Protein AF-A0A7C2D4K4-F1 (afdb_monomer_lite)

pLDDT: mean 71.78, std 14.86, range [32.69, 88.19]

Foldseek 3Di:
DDDPDDDDDDDDDPPVVVVVVQVCPLVVVLCVQLVVQLCVLVVVLVVVLVVVVVVVVVVVVVVVVPDPDVPVVVVVCVVVVVVVVVVNVVVNVVSVVVSVVSSVVSSVVSCCVSPVVLVVVLVVVVVVCVVPDLPDQDDQPDPHNSSVVSVVVNVVSVVVVVVVVVLLVVLVVVLVVVLVVVLVVLVVVLVVLLVVLVVQVVVCVVVVHDRDPVSVVSNVVSVVSVVCSVVVSVVSSVVSSVVSVDDDPPDDDPDPDDPPDDDDDDDDD

Structure (mmCIF, N/CA/C/O backbone):
data_AF-A0A7C2D4K4-F1
#
_entry.id   AF-A0A7C2D4K4-F1
#
loop_
_atom_site.group_PDB
_atom_site.id
_atom_site.type_symbol
_atom_site.label_atom_id
_atom_site.label_alt_id
_atom_site.label_comp_id
_atom_site.label_asym_id
_atom_site.label_entity_id
_atom_site.label_seq_id
_atom_site.pdbx_PDB_ins_code
_atom_site.Cartn_x
_atom_site.Cartn_y
_atom_site.Cartn_z
_atom_site.occupancy
_atom_site.B_iso_or_equiv
_atom_site.auth_seq_id
_atom_site.auth_comp_id
_atom_site.auth_asym_id
_atom_site.auth_atom_id
_atom_site.pdbx_PDB_model_num
ATOM 1 N N . MET A 1 1 ? 30.788 -8.246 7.672 1.00 36.53 1 MET A N 1
ATOM 2 C CA . MET A 1 1 ? 29.773 -8.469 8.722 1.00 36.53 1 MET A CA 1
ATOM 3 C C . MET A 1 1 ? 29.795 -7.273 9.656 1.00 36.53 1 MET A C 1
ATOM 5 O O . MET A 1 1 ? 30.743 -7.133 10.408 1.00 36.53 1 MET A O 1
ATOM 9 N N . ALA A 1 2 ? 28.812 -6.384 9.549 1.00 32.69 2 ALA A N 1
ATOM 10 C CA . ALA A 1 2 ? 28.538 -5.344 10.538 1.00 32.69 2 ALA A CA 1
ATOM 11 C C . ALA A 1 2 ? 27.043 -5.023 10.422 1.00 32.69 2 ALA A C 1
ATOM 13 O O . ALA A 1 2 ? 26.612 -4.278 9.546 1.00 32.69 2 ALA A O 1
ATOM 14 N N . THR A 1 3 ? 26.236 -5.714 11.219 1.00 39.06 3 THR A N 1
ATOM 15 C CA . THR A 1 3 ? 24.801 -5.472 11.366 1.00 39.06 3 THR A CA 1
ATOM 16 C C . THR A 1 3 ? 24.633 -4.286 12.311 1.00 39.06 3 THR A C 1
ATOM 18 O O . THR A 1 3 ? 24.775 -4.455 13.521 1.00 39.06 3 THR A O 1
ATOM 21 N N . SER A 1 4 ? 24.378 -3.079 11.795 1.00 41.81 4 SER A N 1
ATOM 22 C CA . SER A 1 4 ? 23.973 -1.970 12.663 1.00 41.81 4 SER A CA 1
ATOM 23 C C . SER A 1 4 ? 22.520 -2.199 13.085 1.00 41.81 4 SER A C 1
ATOM 25 O O . SER A 1 4 ? 21.590 -1.945 12.321 1.00 41.81 4 SER A O 1
ATOM 27 N N . ASN A 1 5 ? 22.338 -2.740 14.288 1.00 40.81 5 ASN A N 1
ATOM 28 C CA . ASN A 1 5 ? 21.049 -2.781 14.967 1.00 40.81 5 ASN A CA 1
ATOM 29 C C . ASN A 1 5 ? 20.635 -1.342 15.301 1.00 40.81 5 ASN A C 1
ATOM 31 O O . ASN A 1 5 ? 21.248 -0.701 16.151 1.00 40.81 5 ASN A O 1
ATOM 35 N N . CYS A 1 6 ? 19.599 -0.835 14.636 1.00 44.66 6 CYS A N 1
ATOM 36 C CA . CYS A 1 6 ? 18.931 0.402 15.026 1.00 44.66 6 CYS A CA 1
ATOM 37 C C . CYS A 1 6 ? 17.956 0.081 16.164 1.00 44.66 6 CYS A C 1
ATOM 39 O O . CYS A 1 6 ? 16.814 -0.299 15.919 1.00 44.66 6 CYS A O 1
ATOM 41 N N . HIS A 1 7 ? 18.416 0.197 17.411 1.00 37.72 7 HIS A N 1
ATOM 42 C CA . HIS A 1 7 ? 17.511 0.271 18.553 1.00 37.72 7 HIS A CA 1
ATOM 43 C C . HIS A 1 7 ? 16.859 1.659 18.570 1.00 37.72 7 HIS A C 1
ATOM 45 O O . HIS A 1 7 ? 17.550 2.676 18.523 1.00 37.72 7 HIS A O 1
ATOM 51 N N . ALA A 1 8 ? 15.527 1.688 18.606 1.00 39.00 8 ALA A N 1
ATOM 52 C CA . ALA A 1 8 ? 14.749 2.896 18.831 1.00 39.00 8 ALA A CA 1
ATOM 53 C C . ALA A 1 8 ? 14.942 3.339 20.287 1.00 39.00 8 ALA A C 1
ATOM 55 O O . ALA A 1 8 ? 14.333 2.770 21.191 1.00 39.00 8 ALA A O 1
ATOM 56 N N . GLU A 1 9 ? 15.825 4.312 20.510 1.00 39.19 9 GLU A N 1
ATOM 57 C CA . GLU A 1 9 ? 15.931 4.985 21.799 1.00 39.19 9 GLU A CA 1
ATOM 58 C C . GLU A 1 9 ? 14.911 6.128 21.874 1.00 39.19 9 GLU A C 1
ATOM 60 O O . GLU A 1 9 ? 14.709 6.928 20.957 1.00 39.19 9 GLU A O 1
ATOM 65 N N . GLU A 1 10 ? 14.213 6.122 22.995 1.00 44.41 10 GLU A N 1
ATOM 66 C CA . GLU A 1 10 ? 13.075 6.927 23.383 1.00 44.41 10 GLU A CA 1
ATOM 67 C C . GLU A 1 10 ? 13.479 8.401 23.544 1.00 44.41 10 GLU A C 1
ATOM 69 O O . GLU A 1 10 ? 13.895 8.807 24.624 1.00 44.41 10 GLU A O 1
ATOM 74 N N . LYS A 1 11 ? 13.411 9.195 22.461 1.00 43.09 11 LYS A N 1
ATOM 75 C CA . LYS A 1 11 ? 13.183 10.662 22.444 1.00 43.09 11 LYS A CA 1
ATOM 76 C C . LYS A 1 11 ? 13.336 11.227 21.030 1.00 43.09 11 LYS A C 1
ATOM 78 O O . LYS A 1 11 ? 14.446 11.447 20.573 1.00 43.09 11 LYS A O 1
ATOM 83 N N . GLY A 1 12 ? 12.204 11.493 20.373 1.00 47.00 12 GLY A N 1
ATOM 84 C CA . GLY A 1 12 ? 11.898 12.670 19.534 1.00 47.00 12 GLY A CA 1
ATOM 85 C C . GLY A 1 12 ? 12.933 13.330 18.604 1.00 47.00 12 GLY A C 1
ATOM 86 O O . GLY A 1 12 ? 12.681 14.454 18.184 1.00 47.00 12 GLY A O 1
ATOM 87 N N . ALA A 1 13 ? 14.053 12.703 18.259 1.00 41.75 13 ALA A N 1
ATOM 88 C CA . ALA A 1 13 ? 15.079 13.263 17.389 1.00 41.75 13 ALA A CA 1
ATOM 89 C C . ALA A 1 13 ? 15.429 12.238 16.308 1.00 41.75 13 ALA A C 1
ATOM 91 O O . ALA A 1 13 ? 16.216 11.315 16.509 1.00 41.75 13 ALA A O 1
ATOM 92 N N . TRP A 1 14 ? 14.816 12.394 15.135 1.00 46.75 14 TRP A N 1
ATOM 93 C CA . TRP A 1 14 ? 15.236 11.683 13.934 1.00 46.75 14 TRP A CA 1
ATOM 94 C C . TRP A 1 14 ? 16.637 12.179 13.562 1.00 46.75 14 TRP A C 1
ATOM 96 O O . TRP A 1 14 ? 16.788 13.226 12.938 1.00 46.75 14 TRP A O 1
ATOM 106 N N . ASN A 1 15 ? 17.673 11.458 13.999 1.00 45.16 15 ASN A N 1
ATOM 107 C CA . ASN A 1 15 ? 19.060 11.768 13.670 1.00 45.16 15 ASN A CA 1
ATOM 108 C C . ASN A 1 15 ? 19.230 11.826 12.144 1.00 45.16 15 ASN A C 1
ATOM 110 O O . ASN A 1 15 ? 18.985 10.844 11.439 1.00 45.16 15 ASN A O 1
ATOM 114 N N . SER A 1 16 ? 19.710 12.964 11.641 1.00 49.22 16 SER A N 1
ATOM 115 C CA . SER A 1 16 ? 19.920 13.266 10.217 1.00 49.22 16 SER A CA 1
ATOM 116 C C . SER A 1 16 ? 20.780 12.221 9.489 1.00 49.22 16 SER A C 1
ATOM 118 O O . SER A 1 16 ? 20.655 12.042 8.281 1.00 49.22 16 SER A O 1
ATOM 120 N N . ALA A 1 17 ? 21.613 11.474 10.221 1.00 47.31 17 ALA A N 1
ATOM 121 C CA . ALA A 1 17 ? 22.415 10.367 9.698 1.00 47.31 17 ALA A CA 1
ATOM 122 C C . ALA A 1 17 ? 21.569 9.188 9.170 1.00 47.31 17 ALA A C 1
ATOM 124 O O . ALA A 1 17 ? 21.969 8.515 8.217 1.00 47.31 17 ALA A O 1
ATOM 125 N N . CYS A 1 18 ? 20.382 8.953 9.740 1.00 44.97 18 CYS A N 1
ATOM 126 C CA . CYS A 1 18 ? 19.468 7.914 9.264 1.00 44.97 18 CYS A CA 1
ATOM 127 C C . CYS A 1 18 ? 18.827 8.332 7.930 1.00 44.97 18 CYS A C 1
ATOM 129 O O . CYS A 1 18 ? 18.794 7.558 6.983 1.00 44.97 18 CYS A O 1
ATOM 131 N N . ILE A 1 19 ? 18.443 9.606 7.803 1.00 46.59 19 ILE A N 1
ATOM 132 C CA . ILE A 1 19 ? 17.864 10.168 6.572 1.00 46.59 19 ILE A CA 1
ATOM 133 C C . ILE A 1 19 ? 18.882 10.149 5.416 1.00 46.59 19 ILE A C 1
ATOM 135 O O . ILE A 1 19 ? 18.534 9.795 4.292 1.00 46.59 19 ILE A O 1
ATOM 139 N N . VAL A 1 20 ? 20.154 10.467 5.685 1.00 48.50 20 VAL A N 1
ATOM 140 C CA . VAL A 1 20 ? 21.207 10.490 4.650 1.00 48.50 20 VAL A CA 1
ATOM 141 C C . VAL A 1 20 ? 21.596 9.084 4.184 1.00 48.50 20 VAL A C 1
ATOM 143 O O . VAL A 1 20 ? 21.863 8.887 3.004 1.00 48.50 20 VAL A O 1
ATOM 146 N N . THR A 1 21 ? 21.606 8.084 5.070 1.00 48.34 21 THR A N 1
ATOM 147 C CA . THR A 1 21 ? 21.877 6.689 4.665 1.00 48.34 21 THR A CA 1
ATOM 148 C C . THR A 1 21 ? 20.682 6.028 3.972 1.00 48.34 21 THR A C 1
ATOM 150 O O . THR A 1 21 ? 20.889 5.097 3.188 1.00 48.34 21 THR A O 1
ATOM 153 N N . LEU A 1 22 ? 19.461 6.531 4.210 1.00 46.22 22 LEU A N 1
ATOM 154 C CA . LEU A 1 22 ? 18.251 6.144 3.486 1.00 46.22 22 LEU A CA 1
ATOM 155 C C . LEU A 1 22 ? 18.337 6.502 1.999 1.00 46.22 22 LEU A C 1
ATOM 157 O O . LEU A 1 22 ? 18.078 5.630 1.193 1.00 46.22 22 LEU A O 1
ATOM 161 N N . ASP A 1 23 ? 18.745 7.722 1.636 1.00 50.44 23 ASP A N 1
ATOM 162 C CA . ASP A 1 23 ? 18.696 8.262 0.259 1.00 50.44 23 ASP A CA 1
ATOM 163 C C . ASP A 1 23 ? 19.636 7.556 -0.752 1.00 50.44 23 ASP A C 1
ATOM 165 O O . ASP A 1 23 ? 19.501 7.704 -1.968 1.00 50.44 23 ASP A O 1
ATOM 169 N N . VAL A 1 24 ? 20.609 6.777 -0.266 1.00 54.88 24 VAL A N 1
ATOM 170 C CA . VAL A 1 24 ? 21.717 6.258 -1.083 1.00 54.88 24 VAL A CA 1
ATOM 171 C C . VAL A 1 24 ? 21.411 4.892 -1.715 1.00 54.88 24 VAL A C 1
ATOM 173 O O . VAL A 1 24 ? 22.001 4.569 -2.744 1.00 54.88 24 VAL A O 1
ATOM 176 N N . LYS A 1 25 ? 20.511 4.056 -1.180 1.00 65.75 25 LYS A N 1
ATOM 177 C CA . LYS A 1 25 ? 20.421 2.631 -1.586 1.00 65.75 25 LYS A CA 1
ATOM 178 C C . LYS A 1 25 ? 19.591 2.376 -2.850 1.00 65.75 25 LYS A C 1
ATOM 180 O O . LYS A 1 25 ? 20.053 1.653 -3.734 1.00 65.75 25 LYS A O 1
ATOM 185 N N . LEU A 1 26 ? 18.418 2.986 -2.993 1.00 67.06 26 LEU A N 1
ATOM 186 C CA . LEU A 1 26 ? 17.603 2.915 -4.209 1.00 67.06 26 LEU A CA 1
ATOM 187 C C . LEU A 1 26 ? 18.300 3.682 -5.325 1.00 67.06 26 LEU A C 1
ATOM 189 O O . LEU A 1 26 ? 18.401 3.177 -6.443 1.00 67.06 26 LEU A O 1
ATOM 193 N N . LYS A 1 27 ? 18.845 4.865 -5.005 1.00 67.31 27 LYS A N 1
ATOM 194 C CA . LYS A 1 27 ? 19.637 5.650 -5.954 1.00 67.31 27 LYS A CA 1
ATOM 195 C C . LYS A 1 27 ? 20.819 4.837 -6.463 1.00 67.31 27 LYS A C 1
ATOM 197 O O . LYS A 1 27 ? 20.948 4.689 -7.670 1.00 67.31 27 LYS A O 1
ATOM 202 N N . THR A 1 28 ? 21.635 4.239 -5.592 1.00 72.69 28 THR A N 1
ATOM 203 C CA . THR A 1 28 ? 22.785 3.431 -6.041 1.00 72.69 28 THR A CA 1
ATOM 204 C C . THR A 1 28 ? 22.370 2.224 -6.872 1.00 72.69 28 THR A C 1
ATOM 206 O O . THR A 1 28 ? 22.986 2.004 -7.908 1.00 72.69 28 THR A O 1
ATOM 209 N N . SER A 1 29 ? 21.317 1.483 -6.506 1.00 71.19 29 SER A N 1
ATOM 210 C CA . SER A 1 29 ? 20.851 0.347 -7.316 1.00 71.19 29 SER A CA 1
ATOM 211 C C . SER A 1 29 ? 20.311 0.781 -8.683 1.00 71.19 29 SER A C 1
ATOM 213 O O . SER A 1 29 ? 20.559 0.103 -9.680 1.00 71.19 29 SER A O 1
ATOM 215 N N . LEU A 1 30 ? 19.582 1.900 -8.744 1.00 78.00 30 LEU A N 1
ATOM 216 C CA . LEU A 1 30 ? 19.057 2.452 -9.991 1.00 78.00 30 LEU A CA 1
ATOM 217 C C . LEU A 1 30 ? 20.187 3.004 -10.869 1.00 78.00 30 LEU A C 1
ATOM 219 O O . LEU A 1 30 ? 20.221 2.707 -12.059 1.00 78.00 30 LEU A O 1
ATOM 223 N N . PHE A 1 31 ? 21.136 3.747 -10.291 1.00 78.75 31 PHE A N 1
ATOM 224 C CA . PHE A 1 31 ? 22.314 4.265 -10.990 1.00 78.75 31 PHE A CA 1
ATOM 225 C C . PHE A 1 31 ? 23.235 3.146 -11.478 1.00 78.75 31 PHE A C 1
ATOM 227 O O . PHE A 1 31 ? 23.709 3.215 -12.603 1.00 78.75 31 PHE A O 1
ATOM 234 N N . LEU A 1 32 ? 23.462 2.092 -10.688 1.00 80.00 32 LEU A N 1
ATOM 235 C CA . LEU A 1 32 ? 24.243 0.927 -11.116 1.00 80.00 32 LEU A CA 1
ATOM 236 C C . LEU A 1 32 ? 23.575 0.208 -12.287 1.00 80.00 32 LEU A C 1
ATOM 238 O O . LEU A 1 32 ? 24.249 -0.131 -13.255 1.00 80.00 32 LEU A O 1
ATOM 242 N N . ALA A 1 33 ? 22.258 -0.000 -12.224 1.00 77.81 33 ALA A N 1
ATOM 243 C CA . ALA A 1 33 ? 21.529 -0.682 -13.286 1.00 77.81 33 ALA A CA 1
ATOM 244 C C . ALA A 1 33 ? 21.465 0.153 -14.580 1.00 77.81 33 ALA A C 1
ATOM 246 O O . ALA A 1 33 ? 21.668 -0.396 -15.663 1.00 77.81 33 ALA A O 1
ATOM 247 N N . THR A 1 34 ? 21.255 1.472 -14.491 1.00 79.56 34 THR A N 1
ATOM 248 C CA . THR A 1 34 ? 21.284 2.360 -15.667 1.00 79.56 34 THR A CA 1
ATOM 249 C C . THR A 1 34 ? 22.695 2.536 -16.225 1.00 79.56 34 THR A C 1
ATOM 251 O O . THR A 1 34 ? 22.863 2.481 -17.440 1.00 79.56 34 THR A O 1
ATOM 254 N N . ALA A 1 35 ? 23.718 2.677 -15.375 1.00 80.44 35 ALA A N 1
ATOM 255 C CA . ALA A 1 35 ? 25.113 2.782 -15.800 1.00 80.44 35 ALA A CA 1
ATOM 256 C C . ALA A 1 35 ? 25.604 1.492 -16.465 1.00 80.44 35 ALA A C 1
ATOM 258 O O . ALA A 1 35 ? 26.263 1.550 -17.498 1.00 80.44 35 ALA A O 1
ATOM 259 N N . LEU A 1 36 ? 25.246 0.325 -15.922 1.00 83.62 36 LEU A N 1
ATOM 260 C CA . LEU A 1 36 ? 25.578 -0.964 -16.525 1.00 83.62 36 LEU A CA 1
ATOM 261 C C . LEU A 1 36 ? 24.865 -1.150 -17.868 1.00 83.62 36 LEU A C 1
ATOM 263 O O . LEU A 1 36 ? 25.505 -1.545 -18.838 1.00 83.62 36 LEU A O 1
ATOM 267 N N . ALA A 1 37 ? 23.576 -0.808 -17.958 1.00 80.44 37 ALA A N 1
ATOM 268 C CA . ALA A 1 37 ? 22.850 -0.832 -19.227 1.00 80.44 37 ALA A CA 1
ATOM 269 C C . ALA A 1 37 ? 23.490 0.107 -20.263 1.00 80.44 37 ALA A C 1
ATOM 271 O O . ALA A 1 37 ? 23.711 -0.298 -21.403 1.00 80.44 37 ALA A O 1
ATOM 272 N N . ALA A 1 38 ? 23.853 1.326 -19.858 1.00 80.81 38 ALA A N 1
ATOM 273 C CA . ALA A 1 38 ? 24.533 2.284 -20.720 1.00 80.81 38 ALA A CA 1
ATOM 274 C C . ALA A 1 38 ? 25.903 1.766 -21.180 1.00 80.81 38 ALA A C 1
ATOM 276 O O . ALA A 1 38 ? 26.194 1.823 -22.367 1.00 80.81 38 ALA A O 1
ATOM 277 N N . LEU A 1 39 ? 26.719 1.203 -20.284 1.00 85.00 39 LEU A N 1
ATOM 278 C CA . LEU A 1 39 ? 28.026 0.633 -20.627 1.00 85.00 39 LEU A CA 1
ATOM 279 C C . LEU A 1 39 ? 27.914 -0.552 -21.586 1.00 85.00 39 LEU A C 1
ATOM 281 O O . LEU A 1 39 ? 28.710 -0.653 -22.513 1.00 85.00 39 LEU A O 1
ATOM 285 N N . VAL A 1 40 ? 26.928 -1.431 -21.398 1.00 83.44 40 VAL A N 1
ATOM 286 C CA . VAL A 1 40 ? 26.689 -2.561 -22.306 1.00 83.44 40 VAL A CA 1
ATOM 287 C C . VAL A 1 40 ? 26.263 -2.059 -23.684 1.00 83.44 40 VAL A C 1
ATOM 289 O O . VAL A 1 40 ? 26.809 -2.508 -24.687 1.00 83.44 40 VAL A O 1
ATOM 292 N N . ILE A 1 41 ? 25.330 -1.105 -23.743 1.00 84.00 41 ILE A N 1
ATOM 293 C CA . ILE A 1 41 ? 24.834 -0.538 -25.004 1.00 84.00 41 ILE A CA 1
ATOM 294 C C . ILE A 1 41 ? 25.949 0.221 -25.733 1.00 84.00 41 ILE A C 1
ATOM 296 O O . ILE A 1 41 ? 26.169 -0.012 -26.920 1.00 84.00 41 ILE A O 1
ATOM 300 N N . LEU A 1 42 ? 26.685 1.085 -25.030 1.00 81.62 42 LEU A N 1
ATOM 301 C CA . LEU A 1 42 ? 27.789 1.860 -25.599 1.00 81.62 42 LEU A CA 1
ATOM 302 C C . LEU A 1 42 ? 28.966 0.961 -25.989 1.00 81.62 42 LEU A C 1
ATOM 304 O O . LEU A 1 42 ? 29.504 1.106 -27.079 1.00 81.62 42 LEU A O 1
ATOM 308 N N . GLY A 1 43 ? 29.327 -0.015 -25.157 1.00 80.38 43 GLY A N 1
ATOM 309 C CA . GLY A 1 43 ? 30.392 -0.970 -25.456 1.00 80.38 43 GLY A CA 1
ATOM 310 C C . GLY A 1 43 ? 30.059 -1.863 -26.652 1.00 80.38 43 GLY A C 1
ATOM 311 O O . GLY A 1 43 ? 30.903 -2.071 -27.521 1.00 80.38 43 GLY A O 1
ATOM 312 N N . PHE A 1 44 ? 28.815 -2.341 -26.747 1.00 80.94 44 PHE A N 1
ATOM 313 C CA . PHE A 1 44 ? 28.340 -3.082 -27.916 1.00 80.94 44 PHE A CA 1
ATOM 314 C C . PHE A 1 44 ? 28.311 -2.199 -29.170 1.00 80.94 44 PHE A C 1
ATOM 316 O O . PHE A 1 44 ? 28.699 -2.646 -30.249 1.00 80.94 44 PHE A O 1
ATOM 323 N N . SER A 1 45 ? 27.906 -0.936 -29.014 1.00 81.62 45 SER A N 1
ATOM 324 C CA . SER A 1 45 ? 27.919 0.074 -30.071 1.00 81.62 45 SER A CA 1
ATOM 325 C C . SER A 1 45 ? 29.329 0.299 -30.633 1.00 81.62 45 SER A C 1
ATOM 327 O O . SER A 1 45 ? 29.530 0.193 -31.842 1.00 81.62 45 SER A O 1
ATOM 329 N N . GLU A 1 46 ? 30.315 0.540 -29.767 1.00 82.69 46 GLU A N 1
ATOM 330 C CA . GLU A 1 46 ? 31.720 0.737 -30.147 1.00 82.69 46 GLU A CA 1
ATOM 331 C C . GLU A 1 46 ? 32.334 -0.524 -30.770 1.00 82.69 46 GLU A C 1
ATOM 333 O O . GLU A 1 46 ? 33.015 -0.455 -31.794 1.00 82.69 46 GLU A O 1
ATOM 338 N N . TRP A 1 47 ? 32.044 -1.704 -30.212 1.00 82.00 47 TRP A N 1
ATOM 339 C CA . TRP A 1 47 ? 32.494 -2.979 -30.776 1.00 82.00 47 TRP A CA 1
ATOM 340 C C . TRP A 1 47 ? 31.959 -3.204 -32.194 1.00 82.00 47 TRP A C 1
ATOM 342 O O . TRP A 1 47 ? 32.703 -3.627 -33.084 1.00 82.00 47 TRP A O 1
ATOM 352 N N . LEU A 1 48 ? 30.680 -2.891 -32.423 1.00 77.00 48 LEU A N 1
ATOM 353 C CA . LEU A 1 48 ? 30.060 -3.009 -33.738 1.00 77.00 48 LEU A CA 1
ATOM 354 C C . LEU A 1 48 ? 30.658 -2.003 -34.733 1.00 77.00 48 LEU A C 1
ATOM 356 O O . LEU A 1 48 ? 30.948 -2.378 -35.870 1.00 77.00 48 LEU A O 1
ATOM 360 N N . SER A 1 49 ? 30.913 -0.769 -34.285 1.00 75.19 49 SER A N 1
ATOM 361 C CA . SER A 1 49 ? 31.581 0.279 -35.069 1.00 75.19 49 SER A CA 1
ATOM 362 C C . SER A 1 49 ? 32.998 -0.139 -35.491 1.00 75.19 49 SER A C 1
ATOM 364 O O . SER A 1 49 ? 33.341 -0.104 -36.676 1.00 75.19 49 SER A O 1
ATOM 366 N N . TYR A 1 50 ? 33.804 -0.655 -34.555 1.00 77.88 50 TYR A N 1
ATOM 367 C CA . TYR A 1 50 ? 35.144 -1.181 -34.837 1.00 77.88 50 TYR A CA 1
ATOM 368 C C . TYR A 1 50 ? 35.110 -2.362 -35.820 1.00 77.88 50 TYR A C 1
ATOM 370 O O . TYR A 1 50 ? 35.931 -2.465 -36.741 1.00 77.88 50 TYR A O 1
ATOM 378 N N . ARG A 1 51 ? 34.133 -3.260 -35.659 1.00 76.94 51 ARG A N 1
ATOM 379 C CA . ARG A 1 51 ? 33.954 -4.414 -36.546 1.00 76.94 51 ARG A CA 1
ATOM 380 C C . ARG A 1 51 ? 33.570 -3.999 -37.968 1.00 76.94 51 ARG A C 1
ATOM 382 O O . ARG A 1 51 ? 34.093 -4.581 -38.916 1.00 76.94 51 ARG A O 1
ATOM 389 N N . GLN A 1 52 ? 32.708 -2.996 -38.129 1.00 69.38 52 GLN A N 1
ATOM 390 C CA . GLN A 1 52 ? 32.367 -2.452 -39.448 1.00 69.38 52 GLN A CA 1
ATOM 391 C C . GLN A 1 52 ? 33.574 -1.791 -40.123 1.00 69.38 52 GLN A C 1
ATOM 393 O O . GLN A 1 52 ? 33.884 -2.112 -41.269 1.00 69.38 52 GLN A O 1
ATOM 398 N N . MET A 1 53 ? 34.295 -0.929 -39.401 1.00 69.12 53 MET A N 1
ATOM 399 C CA . MET A 1 53 ? 35.468 -0.223 -39.930 1.00 69.12 53 MET A CA 1
ATOM 400 C C . MET A 1 53 ? 36.584 -1.190 -40.364 1.00 69.12 53 MET A C 1
ATOM 402 O O . MET A 1 53 ? 37.193 -1.025 -41.420 1.00 69.12 53 MET A O 1
ATOM 406 N N . SER A 1 54 ? 36.842 -2.237 -39.574 1.00 68.38 54 SER A N 1
ATOM 407 C CA . SER A 1 54 ? 37.904 -3.213 -39.863 1.00 68.38 54 SER A CA 1
ATOM 408 C C . SER A 1 54 ? 37.588 -4.147 -41.036 1.00 68.38 54 SER A C 1
ATOM 410 O O . SER A 1 54 ? 38.504 -4.520 -41.770 1.00 68.38 54 SER A O 1
ATOM 412 N N . GLY A 1 55 ? 36.318 -4.509 -41.248 1.00 65.88 55 GLY A N 1
ATOM 413 C CA . GLY A 1 55 ? 35.897 -5.259 -42.437 1.00 65.88 55 GLY A CA 1
ATOM 414 C C . GLY A 1 55 ? 36.113 -4.460 -43.723 1.00 65.88 55 GLY A C 1
ATOM 415 O O . GLY A 1 55 ? 36.655 -4.980 -44.694 1.00 65.88 55 GLY A O 1
ATOM 416 N N . PHE A 1 56 ? 35.786 -3.169 -43.681 1.00 67.19 56 PHE A N 1
ATOM 417 C CA . PHE A 1 56 ? 35.909 -2.263 -44.817 1.00 67.19 56 PHE A CA 1
ATOM 418 C C . PHE A 1 56 ? 37.364 -2.013 -45.252 1.00 67.19 56 PHE A C 1
ATOM 420 O O . PHE A 1 56 ? 37.681 -2.071 -46.440 1.00 67.19 56 PHE A O 1
ATOM 427 N N . LEU A 1 57 ? 38.276 -1.784 -44.297 1.00 66.38 57 LEU A N 1
ATOM 428 C CA . LEU A 1 57 ? 39.695 -1.559 -44.605 1.00 66.38 57 LEU A CA 1
ATOM 429 C C . LEU A 1 57 ? 40.349 -2.776 -45.279 1.00 66.38 57 LEU A C 1
ATOM 431 O O . LEU A 1 57 ? 41.177 -2.597 -46.168 1.00 66.38 57 LEU A O 1
ATOM 435 N N . ARG A 1 58 ? 39.950 -3.999 -44.902 1.00 63.72 58 ARG A N 1
ATOM 436 C CA . ARG A 1 58 ? 40.469 -5.247 -45.492 1.00 63.72 58 ARG A CA 1
ATOM 437 C C . ARG A 1 58 ? 40.054 -5.433 -46.949 1.00 63.72 58 ARG A C 1
ATOM 439 O O . ARG A 1 58 ? 40.842 -5.922 -47.753 1.00 63.72 58 ARG A O 1
ATOM 446 N N . GLU A 1 59 ? 38.831 -5.038 -47.283 1.00 64.31 59 GLU A N 1
ATOM 447 C CA . GLU A 1 59 ? 38.305 -5.134 -48.645 1.00 64.31 59 GLU A CA 1
ATOM 448 C C . GLU A 1 59 ? 38.994 -4.123 -49.576 1.00 64.31 59 GLU A C 1
ATOM 450 O O . GLU A 1 59 ? 39.357 -4.453 -50.703 1.00 64.31 59 GLU A O 1
ATOM 455 N N . HIS A 1 60 ? 39.305 -2.924 -49.071 1.00 62.75 60 HIS A N 1
ATOM 456 C CA . HIS A 1 60 ? 40.032 -1.908 -49.834 1.00 62.75 60 HIS A CA 1
ATOM 457 C C . HIS A 1 60 ? 41.521 -2.214 -50.036 1.00 62.75 60 HIS A C 1
ATOM 459 O O . HIS A 1 60 ? 42.052 -1.918 -51.106 1.00 62.75 60 HIS A O 1
ATOM 465 N N . THR A 1 61 ? 42.210 -2.807 -49.053 1.00 60.62 61 THR A N 1
ATOM 466 C CA . THR A 1 61 ? 43.628 -3.186 -49.211 1.00 60.62 61 THR A CA 1
ATOM 467 C C . THR A 1 61 ? 43.822 -4.258 -50.282 1.00 60.62 61 THR A C 1
ATOM 469 O O . THR A 1 61 ? 44.782 -4.182 -51.039 1.00 60.62 61 THR A O 1
ATOM 472 N N . ALA A 1 62 ? 42.878 -5.198 -50.408 1.00 61.00 62 ALA A N 1
ATOM 473 C CA . ALA A 1 62 ? 42.937 -6.266 -51.407 1.00 61.00 62 ALA A CA 1
ATOM 474 C C . ALA A 1 62 ? 42.777 -5.752 -52.852 1.00 61.00 62 ALA A C 1
ATOM 476 O O . ALA A 1 62 ? 43.359 -6.309 -53.778 1.00 61.00 62 ALA A O 1
ATOM 477 N N . ILE A 1 63 ? 42.021 -4.667 -53.046 1.00 61.09 63 ILE A N 1
ATOM 478 C CA . ILE A 1 63 ? 41.854 -4.016 -54.356 1.00 61.09 63 ILE A CA 1
ATOM 479 C C . ILE A 1 63 ? 43.094 -3.172 -54.709 1.00 61.09 63 ILE A C 1
ATOM 481 O O . ILE A 1 63 ? 43.485 -3.097 -55.870 1.00 61.09 63 ILE A O 1
ATOM 485 N N . MET A 1 64 ? 43.750 -2.571 -53.709 1.00 56.16 64 MET A N 1
ATOM 486 C CA . MET A 1 64 ? 44.933 -1.714 -53.893 1.00 56.16 64 MET A CA 1
ATOM 487 C C . MET A 1 64 ? 46.198 -2.483 -54.301 1.00 56.16 64 MET A C 1
ATOM 489 O O . MET A 1 64 ? 47.055 -1.915 -54.973 1.00 56.16 64 MET A O 1
ATOM 493 N N . GLU A 1 65 ? 46.324 -3.760 -53.930 1.00 57.53 65 GLU A N 1
ATOM 494 C CA . GLU A 1 65 ? 47.461 -4.604 -54.334 1.00 57.53 65 GLU A CA 1
ATOM 495 C C . GLU A 1 65 ? 47.380 -5.077 -55.800 1.00 57.53 65 GLU A C 1
ATOM 497 O O . GLU A 1 65 ? 48.392 -5.495 -56.362 1.00 57.53 65 GLU A O 1
ATOM 502 N N . ALA A 1 66 ? 46.212 -4.990 -56.447 1.00 57.50 66 ALA A N 1
ATOM 503 C CA . ALA A 1 66 ? 45.966 -5.630 -57.740 1.00 57.50 66 ALA A CA 1
ATOM 504 C C . ALA A 1 66 ? 46.226 -4.752 -58.985 1.00 57.50 66 ALA A C 1
ATOM 506 O O . ALA A 1 66 ? 46.248 -5.289 -60.092 1.00 57.50 66 ALA A O 1
ATOM 507 N N . GLU A 1 67 ? 46.440 -3.433 -58.867 1.00 55.34 67 GLU A N 1
ATOM 508 C CA . GLU A 1 67 ? 46.396 -2.541 -60.042 1.00 55.34 67 GLU A CA 1
ATOM 509 C C . GLU A 1 67 ? 47.561 -1.528 -60.114 1.00 55.34 67 GLU A C 1
ATOM 511 O O . GLU A 1 67 ? 47.498 -0.393 -59.640 1.00 55.34 67 GLU A O 1
ATOM 516 N N . MET A 1 68 ? 48.655 -1.933 -60.774 1.00 54.81 68 MET A N 1
ATOM 517 C CA . MET A 1 68 ? 49.764 -1.054 -61.172 1.00 54.81 68 MET A CA 1
ATOM 518 C C . MET A 1 68 ? 49.362 -0.147 -62.354 1.00 54.81 68 MET A C 1
ATOM 520 O O . MET A 1 68 ? 49.691 -0.428 -63.503 1.00 54.81 68 MET A O 1
ATOM 524 N N . ASN A 1 69 ? 48.682 0.974 -62.084 1.00 59.88 69 ASN A N 1
ATOM 525 C CA . ASN A 1 69 ? 48.649 2.138 -62.985 1.00 59.88 69 ASN A CA 1
ATOM 526 C C . ASN A 1 69 ? 48.276 3.424 -62.221 1.00 59.88 69 ASN A C 1
ATOM 528 O O . ASN A 1 69 ? 47.117 3.672 -61.895 1.00 59.88 69 ASN A O 1
ATOM 532 N N . HIS A 1 70 ? 49.266 4.276 -61.937 1.00 59.34 70 HIS A N 1
ATOM 533 C CA . HIS A 1 70 ? 49.158 5.367 -60.955 1.00 59.34 70 HIS A CA 1
ATOM 534 C C . HIS A 1 70 ? 48.102 6.443 -61.293 1.00 59.34 70 HIS A C 1
ATOM 536 O O . HIS A 1 70 ? 47.519 7.029 -60.386 1.00 59.34 70 HIS A O 1
ATOM 542 N N . ALA A 1 71 ? 47.817 6.705 -62.574 1.00 61.66 71 ALA A N 1
ATOM 543 C CA . ALA A 1 71 ? 46.858 7.740 -62.982 1.00 61.66 71 ALA A CA 1
ATOM 544 C C . ALA A 1 71 ? 45.391 7.272 -62.910 1.00 61.66 71 ALA A C 1
ATOM 546 O O . ALA A 1 71 ? 44.530 8.005 -62.419 1.00 61.66 71 ALA A O 1
ATOM 547 N N . ALA A 1 72 ? 45.115 6.038 -63.347 1.00 62.06 72 ALA A N 1
ATOM 548 C CA . ALA A 1 72 ? 43.788 5.427 -63.249 1.00 62.06 72 ALA A CA 1
ATOM 549 C C . ALA A 1 72 ? 43.424 5.119 -61.787 1.00 62.06 72 ALA A C 1
ATOM 551 O O . ALA A 1 72 ? 42.296 5.371 -61.367 1.00 62.06 72 ALA A O 1
ATOM 552 N N . LEU A 1 73 ? 44.408 4.697 -60.982 1.00 62.66 73 LEU A N 1
ATOM 553 C CA . LEU A 1 73 ? 44.250 4.469 -59.546 1.00 62.66 73 LEU A CA 1
ATOM 554 C C . LEU A 1 73 ? 43.819 5.749 -58.811 1.00 62.66 73 LEU A C 1
ATOM 556 O O . LEU A 1 73 ? 42.867 5.728 -58.040 1.00 62.66 73 LEU A O 1
ATOM 560 N N . VAL A 1 74 ? 44.451 6.897 -59.086 1.00 66.75 74 VAL A N 1
ATOM 561 C CA . VAL A 1 74 ? 44.098 8.170 -58.426 1.00 66.75 74 VAL A CA 1
ATOM 562 C C . VAL A 1 74 ? 42.701 8.665 -58.827 1.00 66.75 74 VAL A C 1
ATOM 564 O O . VAL A 1 74 ? 41.983 9.202 -57.978 1.00 66.75 74 VAL A O 1
ATOM 567 N N . ALA A 1 75 ? 42.288 8.474 -60.084 1.00 66.19 75 ALA A N 1
ATOM 568 C CA . ALA A 1 75 ? 40.948 8.840 -60.548 1.00 66.19 75 ALA A CA 1
ATOM 569 C C . ALA A 1 75 ? 39.860 7.942 -59.927 1.00 66.19 75 ALA A C 1
ATOM 571 O O . ALA A 1 75 ? 38.890 8.455 -59.361 1.00 66.19 75 ALA A O 1
ATOM 572 N N . ASN A 1 76 ? 40.073 6.622 -59.930 1.00 65.69 76 ASN A N 1
ATOM 573 C CA . ASN A 1 76 ? 39.163 5.647 -59.325 1.00 65.69 76 ASN A CA 1
ATOM 574 C C . ASN A 1 76 ? 39.059 5.822 -57.802 1.00 65.69 76 ASN A C 1
ATOM 576 O O . ASN A 1 76 ? 37.963 5.760 -57.244 1.00 65.69 76 ASN A O 1
ATOM 580 N N . LEU A 1 77 ? 40.166 6.141 -57.122 1.00 65.12 77 LEU A N 1
ATOM 581 C CA . LEU A 1 77 ? 40.163 6.430 -55.686 1.00 65.12 77 LEU A CA 1
ATOM 582 C C . LEU A 1 77 ? 39.379 7.700 -55.347 1.00 65.12 77 LEU A C 1
ATOM 584 O O . LEU A 1 77 ? 38.688 7.723 -54.332 1.00 65.12 77 LEU A O 1
ATOM 588 N N . ARG A 1 78 ? 39.442 8.755 -56.172 1.00 64.38 78 ARG A N 1
ATOM 589 C CA . ARG A 1 78 ? 38.661 9.982 -55.928 1.00 64.38 78 ARG A CA 1
ATOM 590 C C . ARG A 1 78 ? 37.160 9.741 -56.071 1.00 64.38 78 ARG A C 1
ATOM 592 O O . ARG A 1 78 ? 36.411 10.189 -55.208 1.00 64.38 78 ARG A O 1
ATOM 599 N N . GLN A 1 79 ? 36.747 9.015 -57.110 1.00 68.25 79 GLN A N 1
ATOM 600 C CA . GLN A 1 79 ? 35.337 8.727 -57.379 1.00 68.25 79 GLN A CA 1
ATOM 601 C C . GLN A 1 79 ? 34.746 7.713 -56.385 1.00 68.25 79 GLN A C 1
ATOM 603 O O . GLN A 1 79 ? 33.632 7.903 -55.897 1.00 68.25 79 GLN A O 1
ATOM 608 N N . GLY A 1 80 ? 35.505 6.676 -56.011 1.00 66.12 80 GLY A N 1
ATOM 609 C CA . GLY A 1 80 ? 35.100 5.731 -54.968 1.00 66.12 80 GLY A CA 1
ATOM 610 C C . GLY A 1 80 ? 34.948 6.417 -53.610 1.00 66.12 80 GLY A C 1
ATOM 611 O O . GLY A 1 80 ? 33.937 6.244 -52.934 1.00 66.12 80 GLY A O 1
ATOM 612 N N . ARG A 1 81 ? 35.902 7.277 -53.237 1.00 65.94 81 ARG A N 1
ATOM 613 C CA . ARG A 1 81 ? 35.964 7.924 -51.921 1.00 65.94 81 ARG A CA 1
ATOM 614 C C . ARG A 1 81 ? 34.704 8.709 -51.539 1.00 65.94 81 ARG A C 1
ATOM 616 O O . ARG A 1 81 ? 34.270 8.589 -50.399 1.00 65.94 81 ARG A O 1
ATOM 623 N N . GLU A 1 82 ? 34.082 9.462 -52.447 1.00 70.31 82 GLU A N 1
ATOM 624 C CA . GLU A 1 82 ? 32.868 10.230 -52.105 1.00 70.31 82 GLU A CA 1
ATOM 625 C C . GLU A 1 82 ? 31.652 9.335 -51.834 1.00 70.31 82 GLU A C 1
ATOM 627 O O . GLU A 1 82 ? 30.936 9.525 -50.849 1.00 70.31 82 GLU A O 1
ATOM 632 N N . THR A 1 83 ? 31.450 8.304 -52.656 1.00 69.81 83 THR A N 1
ATOM 633 C CA . THR A 1 83 ? 30.334 7.360 -52.469 1.00 69.81 83 THR A CA 1
ATOM 634 C C . THR A 1 83 ? 30.505 6.500 -51.216 1.00 69.81 83 THR A C 1
ATOM 636 O O . THR A 1 83 ? 29.530 6.204 -50.519 1.00 69.81 83 THR A O 1
ATOM 639 N N . LEU A 1 84 ? 31.751 6.158 -50.886 1.00 70.56 84 LEU A N 1
ATOM 640 C CA . LEU A 1 84 ? 32.116 5.414 -49.686 1.00 70.56 84 LEU A CA 1
ATOM 641 C C . LEU A 1 84 ? 31.903 6.243 -48.422 1.00 70.56 84 LEU A C 1
ATOM 643 O O . LEU A 1 84 ? 31.311 5.742 -47.467 1.00 70.56 84 LEU A O 1
ATOM 647 N N . PHE A 1 85 ? 32.304 7.518 -48.428 1.00 74.81 85 PHE A N 1
ATOM 648 C CA . PHE A 1 85 ? 32.079 8.410 -47.290 1.00 74.81 85 PHE A CA 1
ATOM 649 C C . PHE A 1 85 ? 30.595 8.611 -46.998 1.00 74.81 85 PHE A C 1
ATOM 651 O O . PHE A 1 85 ? 30.198 8.541 -45.837 1.00 74.81 85 PHE A O 1
ATOM 658 N N . ILE A 1 86 ? 29.764 8.799 -48.028 1.00 74.81 86 ILE A N 1
ATOM 659 C CA . ILE A 1 86 ? 28.315 8.955 -47.843 1.00 74.81 86 ILE A CA 1
ATOM 660 C C . ILE A 1 86 ? 27.699 7.671 -47.269 1.00 74.81 86 ILE A C 1
ATOM 662 O O . ILE A 1 86 ? 26.896 7.744 -46.339 1.00 74.81 86 ILE A O 1
ATOM 666 N N . ARG A 1 87 ? 28.088 6.488 -47.768 1.00 75.81 87 ARG A N 1
ATOM 667 C CA . ARG A 1 87 ? 27.588 5.212 -47.227 1.00 75.81 87 ARG A CA 1
ATOM 668 C C . ARG A 1 87 ? 28.021 4.980 -45.779 1.00 75.81 87 ARG A C 1
ATOM 670 O O . ARG A 1 87 ? 27.176 4.613 -44.967 1.00 75.81 87 ARG A O 1
ATOM 677 N N . LEU A 1 88 ? 29.290 5.226 -45.441 1.00 76.06 88 LEU A N 1
ATOM 678 C CA . LEU A 1 88 ? 29.772 5.114 -44.059 1.00 76.06 88 LEU A CA 1
ATOM 679 C C . LEU A 1 88 ? 29.046 6.097 -43.135 1.00 76.06 88 LEU A C 1
ATOM 681 O O . LEU A 1 88 ? 28.595 5.704 -42.061 1.00 76.06 88 LEU A O 1
ATOM 685 N N . ALA A 1 89 ? 28.887 7.353 -43.560 1.00 79.69 89 ALA A N 1
ATOM 686 C CA . ALA A 1 89 ? 28.201 8.373 -42.774 1.00 79.69 89 ALA A CA 1
ATOM 687 C C . ALA A 1 89 ? 26.764 7.950 -42.430 1.00 79.69 89 ALA A C 1
ATOM 689 O O . ALA A 1 89 ? 26.362 8.040 -41.271 1.00 79.69 89 ALA A O 1
ATOM 690 N N . TRP A 1 90 ? 26.011 7.412 -43.395 1.00 78.81 90 TRP A N 1
ATOM 691 C CA . TRP A 1 90 ? 24.650 6.926 -43.149 1.00 78.81 90 TRP A CA 1
ATOM 692 C C . TRP A 1 90 ? 24.589 5.747 -42.177 1.00 78.81 90 TRP A C 1
ATOM 694 O O . TRP A 1 90 ? 23.713 5.723 -41.312 1.00 78.81 90 TRP A O 1
ATOM 704 N N . VAL A 1 91 ? 25.518 4.794 -42.280 1.00 79.94 91 VAL A N 1
ATOM 705 C CA . VAL A 1 91 ? 25.577 3.652 -41.355 1.00 79.94 91 VAL A CA 1
ATOM 706 C C . VAL A 1 91 ? 25.892 4.119 -39.932 1.00 79.94 91 VAL A C 1
ATOM 708 O O . VAL A 1 91 ? 25.214 3.700 -38.995 1.00 79.94 91 VAL A O 1
ATOM 711 N N . HIS A 1 92 ? 26.846 5.040 -39.763 1.00 78.38 92 HIS A N 1
ATOM 712 C CA . HIS A 1 92 ? 27.168 5.613 -38.454 1.00 78.38 92 HIS A CA 1
ATOM 713 C C . HIS A 1 92 ? 26.000 6.403 -37.856 1.00 78.38 92 HIS A C 1
ATOM 715 O O . HIS A 1 92 ? 25.708 6.253 -36.670 1.00 78.38 92 HIS A O 1
ATOM 721 N N . VAL A 1 93 ? 25.295 7.202 -38.664 1.00 82.69 93 VAL A N 1
ATOM 722 C CA . VAL A 1 93 ? 24.109 7.946 -38.211 1.00 82.69 93 VAL A CA 1
ATOM 723 C C . VAL A 1 93 ? 22.998 6.989 -37.779 1.00 82.69 93 VAL A C 1
ATOM 725 O O . VAL A 1 93 ? 22.449 7.146 -36.689 1.00 82.69 93 VAL A O 1
ATOM 728 N N . LEU A 1 94 ? 22.688 5.970 -38.585 1.00 83.38 94 LEU A N 1
ATOM 729 C CA . LEU A 1 94 ? 21.647 4.991 -38.262 1.00 83.38 94 LEU A CA 1
ATOM 730 C C . LEU A 1 94 ? 21.982 4.218 -36.983 1.00 83.38 94 LEU A C 1
ATOM 732 O O . LEU A 1 94 ? 21.117 4.020 -36.132 1.00 83.38 94 LEU A O 1
ATOM 736 N N . HIS A 1 95 ? 23.247 3.836 -36.820 1.00 80.75 95 HIS A N 1
ATOM 737 C CA . HIS A 1 95 ? 23.739 3.176 -35.618 1.00 80.75 95 HIS A CA 1
ATOM 738 C C . HIS A 1 95 ? 23.620 4.071 -34.377 1.00 80.75 95 HIS A C 1
ATOM 740 O O . HIS A 1 95 ? 23.118 3.630 -33.340 1.00 80.75 95 HIS A O 1
ATOM 746 N N . ALA A 1 96 ? 24.028 5.340 -34.476 1.00 79.06 96 ALA A N 1
ATOM 747 C CA . ALA A 1 96 ? 23.915 6.303 -33.382 1.00 79.06 96 ALA A CA 1
ATOM 748 C C . ALA A 1 96 ? 22.452 6.489 -32.949 1.00 79.06 96 ALA A C 1
ATOM 750 O O . ALA A 1 96 ? 22.142 6.407 -31.760 1.00 79.06 96 ALA A O 1
ATOM 751 N N . VAL A 1 97 ? 21.538 6.649 -33.912 1.00 85.56 97 VAL A N 1
ATOM 752 C CA . VAL A 1 97 ? 20.095 6.750 -33.645 1.00 85.56 97 VAL A CA 1
ATOM 753 C C . VAL A 1 97 ? 19.571 5.480 -32.974 1.00 85.56 97 VAL A C 1
ATOM 755 O O . VAL A 1 97 ? 18.900 5.569 -31.946 1.00 85.56 97 VAL A O 1
ATOM 758 N N . ALA A 1 98 ? 19.909 4.299 -33.496 1.00 82.56 98 ALA A N 1
ATOM 759 C CA . ALA A 1 98 ? 19.483 3.024 -32.919 1.00 82.56 98 ALA A CA 1
ATOM 760 C C . ALA A 1 98 ? 19.964 2.856 -31.468 1.00 82.56 98 ALA A C 1
ATOM 762 O O . ALA A 1 98 ? 19.211 2.395 -30.611 1.00 82.56 98 ALA A O 1
ATOM 763 N N . THR A 1 99 ? 21.192 3.289 -31.179 1.00 82.25 99 THR A N 1
ATOM 764 C CA . THR A 1 99 ? 21.798 3.226 -29.842 1.00 82.25 99 THR A CA 1
ATOM 765 C C . THR A 1 99 ? 21.052 4.123 -28.855 1.00 82.25 99 THR A C 1
ATOM 767 O O . THR A 1 99 ? 20.716 3.689 -27.753 1.00 82.25 99 THR A O 1
ATOM 770 N N . VAL A 1 100 ? 20.726 5.354 -29.262 1.00 84.06 100 VAL A N 1
ATOM 771 C CA . VAL A 1 100 ? 19.949 6.291 -28.438 1.00 84.06 100 VAL A CA 1
ATOM 772 C C . VAL A 1 100 ? 18.546 5.749 -28.168 1.00 84.06 100 VAL A C 1
ATOM 774 O O . VAL A 1 100 ? 18.092 5.763 -27.025 1.00 84.06 100 VAL A O 1
ATOM 777 N N . VAL A 1 101 ? 17.868 5.221 -29.191 1.00 87.56 101 VAL A N 1
ATOM 778 C CA . VAL A 1 101 ? 16.531 4.630 -29.036 1.00 87.56 101 VAL A CA 1
ATOM 779 C C . VAL A 1 101 ? 16.571 3.436 -28.081 1.00 87.56 101 VAL A C 1
ATOM 781 O O . VAL A 1 101 ? 15.756 3.366 -27.160 1.00 87.56 101 VAL A O 1
ATOM 784 N N . ALA A 1 102 ? 17.540 2.532 -28.243 1.00 83.31 102 ALA A N 1
ATOM 785 C CA . ALA A 1 102 ? 17.713 1.387 -27.354 1.00 83.31 102 ALA A CA 1
ATOM 786 C C . ALA A 1 102 ? 17.934 1.828 -25.899 1.00 83.31 102 ALA A C 1
ATOM 788 O O . ALA A 1 102 ? 17.310 1.284 -24.987 1.00 83.31 102 ALA A O 1
ATOM 789 N N . LEU A 1 103 ? 18.761 2.855 -25.684 1.00 83.69 103 LEU A N 1
ATOM 790 C CA . LEU A 1 103 ? 19.021 3.406 -24.358 1.00 83.69 103 LEU A CA 1
ATOM 791 C C . LEU A 1 103 ? 17.735 3.943 -23.713 1.00 83.69 103 LEU A C 1
ATOM 793 O O . LEU A 1 103 ? 17.417 3.571 -22.585 1.00 83.69 103 LEU A O 1
ATOM 797 N N . VAL A 1 104 ? 16.957 4.754 -24.437 1.00 86.06 104 VAL A N 1
ATOM 798 C CA . VAL A 1 104 ? 15.692 5.320 -23.935 1.00 86.06 104 VAL A CA 1
ATOM 799 C C . VAL A 1 104 ? 14.699 4.220 -23.550 1.00 86.06 104 VAL A C 1
ATOM 801 O O . VAL A 1 104 ? 14.105 4.276 -22.471 1.00 86.06 104 VAL A O 1
ATOM 804 N N . VAL A 1 105 ? 14.538 3.201 -24.397 1.00 88.19 105 VAL A N 1
ATOM 805 C CA . VAL A 1 105 ? 13.619 2.080 -24.146 1.00 88.19 105 VAL A CA 1
ATOM 806 C C . VAL A 1 105 ? 14.028 1.296 -22.898 1.00 88.19 105 VAL A C 1
ATOM 808 O O . VAL A 1 105 ? 13.183 1.030 -22.041 1.00 88.19 105 VAL A O 1
ATOM 811 N N . VAL A 1 106 ? 15.316 0.966 -22.754 1.00 85.56 106 VAL A N 1
ATOM 812 C CA . VAL A 1 106 ? 15.818 0.211 -21.595 1.00 85.56 106 VAL A CA 1
ATOM 813 C C . VAL A 1 106 ? 15.689 1.020 -20.307 1.00 85.56 106 VAL A C 1
ATOM 815 O O . VAL A 1 106 ? 15.242 0.474 -19.298 1.00 85.56 106 VAL A O 1
ATOM 818 N N . LEU A 1 107 ? 16.020 2.316 -20.324 1.00 83.44 107 LEU A N 1
ATOM 819 C CA . LEU A 1 107 ? 15.879 3.177 -19.147 1.00 83.44 107 LEU A CA 1
ATOM 820 C C . LEU A 1 107 ? 14.419 3.297 -18.704 1.00 83.44 107 LEU A C 1
ATOM 822 O O . LEU A 1 107 ? 14.136 3.194 -17.510 1.00 83.44 107 LEU A O 1
ATOM 826 N N . ASN A 1 108 ? 13.496 3.485 -19.649 1.00 86.06 108 ASN A N 1
ATOM 827 C CA . ASN A 1 108 ? 12.070 3.573 -19.343 1.00 86.06 108 ASN A CA 1
ATOM 828 C C . ASN A 1 108 ? 11.557 2.256 -18.738 1.00 86.06 108 ASN A C 1
ATOM 830 O O . ASN A 1 108 ? 10.972 2.248 -17.654 1.00 86.06 108 ASN A O 1
ATOM 834 N N . TRP A 1 109 ? 11.874 1.126 -19.376 1.00 87.75 109 TRP A N 1
ATOM 835 C CA . TRP A 1 109 ? 11.510 -0.197 -18.871 1.00 87.75 109 TRP A CA 1
ATOM 836 C C . TRP A 1 109 ? 12.057 -0.457 -17.462 1.00 87.75 109 TRP A C 1
ATOM 838 O O . TRP A 1 109 ? 11.337 -0.946 -16.586 1.00 87.75 109 TRP A O 1
ATOM 848 N N . LEU A 1 110 ? 13.316 -0.088 -17.221 1.00 83.06 110 LEU A N 1
ATOM 849 C CA . LEU A 1 110 ? 13.963 -0.253 -15.928 1.00 83.06 110 LEU A CA 1
ATOM 850 C C . LEU A 1 110 ? 13.315 0.632 -14.857 1.00 83.06 110 LEU A C 1
ATOM 852 O O . LEU A 1 110 ? 13.029 0.140 -13.770 1.00 83.06 110 LEU A O 1
ATOM 856 N N . CYS A 1 111 ? 13.026 1.900 -15.161 1.00 80.31 111 CYS A N 1
ATOM 857 C CA . CYS A 1 111 ? 12.329 2.807 -14.245 1.00 80.31 111 CYS A CA 1
ATOM 858 C C . CYS A 1 111 ? 10.951 2.254 -13.859 1.00 80.31 111 CYS A C 1
ATOM 860 O O . CYS A 1 111 ? 10.621 2.156 -12.673 1.00 80.31 111 CYS A O 1
ATOM 862 N N . ASN A 1 112 ? 10.188 1.796 -14.855 1.00 83.44 112 ASN A N 1
ATOM 863 C CA . ASN A 1 112 ? 8.872 1.220 -14.628 1.00 83.44 112 ASN A CA 1
ATOM 864 C C . ASN A 1 112 ? 8.936 -0.002 -13.696 1.00 83.44 112 ASN A C 1
ATOM 866 O O . ASN A 1 112 ? 8.154 -0.134 -12.757 1.00 83.44 112 ASN A O 1
ATOM 870 N N . ARG A 1 113 ? 9.912 -0.890 -13.913 1.00 85.38 113 ARG A N 1
ATOM 871 C CA . ARG A 1 113 ? 10.030 -2.140 -13.155 1.00 85.38 113 ARG A CA 1
ATOM 872 C C . ARG A 1 113 ? 10.689 -1.975 -11.783 1.00 85.38 113 ARG A C 1
ATOM 874 O O . ARG A 1 113 ? 10.363 -2.711 -10.854 1.00 85.38 113 ARG A O 1
ATOM 881 N N . VAL A 1 114 ? 11.631 -1.046 -11.640 1.00 79.81 114 VAL A N 1
ATOM 882 C CA . VAL A 1 114 ? 12.381 -0.845 -10.391 1.00 79.81 114 VAL A CA 1
ATOM 883 C C . VAL A 1 114 ? 11.634 0.065 -9.421 1.00 79.81 114 VAL A C 1
ATOM 885 O O . VAL A 1 114 ? 11.734 -0.182 -8.218 1.00 79.81 114 VAL A O 1
ATOM 888 N N . VAL A 1 115 ? 10.893 1.062 -9.923 1.00 79.19 115 VAL A N 1
ATOM 889 C CA . VAL A 1 115 ? 10.282 2.127 -9.109 1.00 79.19 115 VAL A CA 1
ATOM 890 C C . VAL A 1 115 ? 8.755 2.126 -9.197 1.00 79.19 115 VAL A C 1
ATOM 892 O O . VAL A 1 115 ? 8.108 1.970 -8.166 1.00 79.19 115 VAL A O 1
ATOM 895 N N . LEU A 1 116 ? 8.171 2.274 -10.393 1.00 80.81 116 LEU A N 1
ATOM 896 C CA . LEU A 1 116 ? 6.718 2.483 -10.526 1.00 80.81 116 LEU A CA 1
ATOM 897 C C . LEU A 1 116 ? 5.915 1.252 -10.095 1.00 80.81 116 LEU A C 1
ATOM 899 O O . LEU A 1 116 ? 5.034 1.374 -9.252 1.00 80.81 116 LEU A O 1
ATOM 903 N N . SER A 1 117 ? 6.251 0.067 -10.607 1.00 85.69 117 SER A N 1
ATOM 904 C CA . SER A 1 117 ? 5.519 -1.168 -10.294 1.00 85.69 117 SER A CA 1
ATOM 905 C C . SER A 1 117 ? 5.469 -1.475 -8.785 1.00 85.69 117 SER A C 1
ATOM 907 O O . SER A 1 117 ? 4.373 -1.706 -8.276 1.00 85.69 117 SER A O 1
ATOM 909 N N . PRO A 1 118 ? 6.581 -1.412 -8.022 1.00 81.56 118 PRO A N 1
ATOM 910 C CA . PRO A 1 118 ? 6.528 -1.573 -6.567 1.00 81.56 118 PRO A CA 1
ATOM 911 C C . PRO A 1 118 ? 5.666 -0.528 -5.843 1.00 81.56 118 PRO A C 1
ATOM 913 O O . PRO A 1 118 ? 5.022 -0.852 -4.847 1.00 81.56 118 PRO A O 1
ATOM 916 N N . ILE A 1 119 ? 5.649 0.720 -6.324 1.00 84.50 119 ILE A N 1
ATOM 917 C CA . ILE A 1 119 ? 4.823 1.789 -5.745 1.00 84.50 119 ILE A CA 1
ATOM 918 C C . ILE A 1 119 ? 3.339 1.537 -6.027 1.00 84.50 119 ILE A C 1
ATOM 920 O O . ILE A 1 119 ? 2.517 1.682 -5.125 1.00 84.50 119 ILE A O 1
ATOM 924 N N . GLU A 1 120 ? 2.987 1.132 -7.246 1.00 83.94 120 GLU A N 1
ATOM 925 C CA . GLU A 1 120 ? 1.612 0.780 -7.612 1.00 83.94 120 GLU A CA 1
ATOM 926 C C . GLU A 1 120 ? 1.087 -0.395 -6.785 1.00 83.94 120 GLU A C 1
ATOM 928 O O . GLU A 1 120 ? -0.047 -0.356 -6.302 1.00 83.94 120 GLU A O 1
ATOM 933 N N . ASP A 1 121 ? 1.914 -1.420 -6.573 1.00 86.62 121 ASP A N 1
ATOM 934 C CA . ASP A 1 121 ? 1.548 -2.552 -5.728 1.00 86.62 121 ASP A CA 1
ATOM 935 C C . ASP A 1 121 ? 1.354 -2.120 -4.269 1.00 86.62 121 ASP A C 1
ATOM 937 O O . ASP A 1 121 ? 0.369 -2.523 -3.645 1.00 86.62 121 ASP A O 1
ATOM 941 N N . LEU A 1 122 ? 2.221 -1.256 -3.727 1.00 85.25 122 LEU A N 1
ATOM 942 C CA . LEU A 1 122 ? 2.045 -0.687 -2.388 1.00 85.25 122 LEU A CA 1
ATOM 943 C C . LEU A 1 122 ? 0.741 0.122 -2.289 1.00 85.25 122 LEU A C 1
ATOM 945 O O . LEU A 1 122 ? -0.041 -0.096 -1.367 1.00 85.25 122 LEU A O 1
ATOM 949 N N . LEU A 1 123 ? 0.453 0.994 -3.259 1.00 85.00 123 LEU A N 1
ATOM 950 C CA . LEU A 1 123 ? -0.787 1.780 -3.307 1.00 85.00 123 LEU A CA 1
ATOM 951 C C . LEU A 1 123 ? -2.036 0.898 -3.381 1.00 85.00 123 LEU A C 1
ATOM 953 O O . LEU A 1 123 ? -3.034 1.183 -2.717 1.00 85.00 123 LEU A O 1
ATOM 957 N N . ARG A 1 124 ? -1.985 -0.200 -4.143 1.00 86.00 124 ARG A N 1
ATOM 958 C CA . ARG A 1 124 ? -3.086 -1.168 -4.218 1.00 86.00 124 ARG A CA 1
ATOM 959 C C . ARG A 1 124 ? -3.364 -1.800 -2.853 1.00 86.00 124 ARG A C 1
ATOM 961 O O . ARG A 1 124 ? -4.524 -1.897 -2.459 1.00 86.00 124 ARG A O 1
ATOM 968 N N . HIS A 1 125 ? -2.318 -2.177 -2.117 1.00 83.31 125 HIS A N 1
ATOM 969 C CA . HIS A 1 125 ? -2.462 -2.708 -0.759 1.00 83.31 125 HIS A CA 1
ATOM 970 C C . HIS A 1 125 ? -2.962 -1.648 0.228 1.00 83.31 125 HIS A C 1
ATOM 972 O O . HIS A 1 125 ? -3.831 -1.953 1.039 1.00 83.31 125 HIS A O 1
ATOM 978 N N . ILE A 1 126 ? -2.476 -0.406 0.137 1.00 82.38 126 ILE A N 1
ATOM 979 C CA . ILE A 1 126 ? -2.951 0.709 0.970 1.00 82.38 126 ILE A CA 1
ATOM 980 C C . ILE A 1 126 ? -4.458 0.920 0.774 1.00 82.38 126 ILE A C 1
ATOM 982 O O . ILE A 1 126 ? -5.198 0.973 1.755 1.00 82.38 126 ILE A O 1
ATOM 986 N N . ASN A 1 127 ? -4.926 0.979 -0.476 1.00 82.12 127 ASN A N 1
ATOM 987 C CA . ASN A 1 127 ? -6.352 1.123 -0.775 1.00 82.12 127 ASN A CA 1
ATOM 988 C C . ASN A 1 127 ? -7.171 -0.055 -0.238 1.00 82.12 127 ASN A C 1
ATOM 990 O O . ASN A 1 127 ? -8.229 0.156 0.346 1.00 82.12 127 ASN A O 1
ATOM 994 N N . TYR A 1 128 ? -6.667 -1.286 -0.372 1.00 80.44 128 TYR A N 1
ATOM 995 C CA . TYR A 1 128 ? -7.325 -2.464 0.189 1.00 80.44 128 TYR A CA 1
ATOM 996 C C . TYR A 1 128 ? -7.451 -2.385 1.722 1.00 80.44 128 TYR A C 1
ATOM 998 O O . TYR A 1 128 ? -8.528 -2.618 2.266 1.00 80.44 128 TYR A O 1
ATOM 1006 N N . MET A 1 129 ? -6.388 -1.986 2.429 1.00 75.81 129 MET A N 1
ATOM 1007 C CA . MET A 1 129 ? -6.418 -1.829 3.891 1.00 75.81 129 MET A CA 1
ATOM 1008 C C . MET A 1 129 ? -7.309 -0.673 4.354 1.00 75.81 129 MET A C 1
ATOM 1010 O O . MET A 1 129 ? -7.927 -0.766 5.417 1.00 75.81 129 MET A O 1
ATOM 1014 N N . GLY A 1 130 ? -7.443 0.379 3.541 1.00 69.19 130 GLY A N 1
ATOM 1015 C CA . GLY A 1 130 ? -8.349 1.503 3.790 1.00 69.19 130 GLY A CA 1
ATOM 1016 C C . GLY A 1 130 ? -9.817 1.096 3.974 1.00 69.19 130 GLY A C 1
ATOM 1017 O O . GLY A 1 130 ? -10.572 1.822 4.615 1.00 69.19 130 GLY A O 1
ATOM 1018 N N . HIS A 1 131 ? -10.216 -0.090 3.504 1.00 71.44 131 HIS A N 1
ATOM 1019 C CA . HIS A 1 131 ? -11.560 -0.645 3.695 1.00 71.44 131 HIS A CA 1
ATOM 1020 C C . HIS A 1 131 ? -11.767 -1.380 5.035 1.00 71.44 131 HIS A C 1
ATOM 1022 O O . HIS A 1 131 ? -12.823 -1.971 5.251 1.00 71.44 131 HIS A O 1
ATOM 1028 N N . GLY A 1 132 ? -10.800 -1.322 5.958 1.00 65.94 132 GLY A N 1
ATOM 1029 C CA . GLY A 1 132 ? -10.955 -1.787 7.343 1.00 65.94 132 GLY A CA 1
ATOM 1030 C C . GLY A 1 132 ? -10.229 -3.090 7.684 1.00 65.94 132 GLY A C 1
ATOM 1031 O O . GLY A 1 132 ? -10.303 -3.548 8.823 1.00 65.94 132 GLY A O 1
ATOM 1032 N N . THR A 1 133 ? -9.489 -3.681 6.743 1.00 67.25 133 THR A N 1
ATOM 1033 C CA . THR A 1 133 ? -8.720 -4.915 6.967 1.00 67.25 133 THR A CA 1
ATOM 1034 C C . THR A 1 133 ? -7.227 -4.617 7.111 1.00 67.25 133 THR A C 1
ATOM 1036 O O . THR A 1 133 ? -6.476 -4.693 6.142 1.00 67.25 133 THR A O 1
ATOM 1039 N N . TRP A 1 134 ? -6.788 -4.309 8.335 1.00 72.62 134 TRP A N 1
ATOM 1040 C CA . TRP A 1 134 ? -5.380 -4.026 8.679 1.00 72.62 134 TRP A CA 1
ATOM 1041 C C . TRP A 1 134 ? -4.567 -5.272 9.082 1.00 72.62 134 TRP A C 1
ATOM 1043 O O . TRP A 1 134 ? -3.458 -5.160 9.594 1.00 72.62 134 TRP A O 1
ATOM 1053 N N . THR A 1 135 ? -5.118 -6.473 8.893 1.00 66.56 135 THR A N 1
ATOM 1054 C CA . THR A 1 135 ? -4.529 -7.740 9.362 1.00 66.56 135 THR A CA 1
ATOM 1055 C C . THR A 1 135 ? -3.547 -8.379 8.380 1.00 66.56 135 THR A C 1
ATOM 1057 O O . THR A 1 135 ? -2.749 -9.223 8.781 1.00 66.56 135 THR A O 1
ATOM 1060 N N . ALA A 1 136 ? -3.584 -8.000 7.102 1.00 70.62 136 ALA A N 1
ATOM 1061 C CA . ALA A 1 136 ? -2.694 -8.546 6.083 1.00 70.62 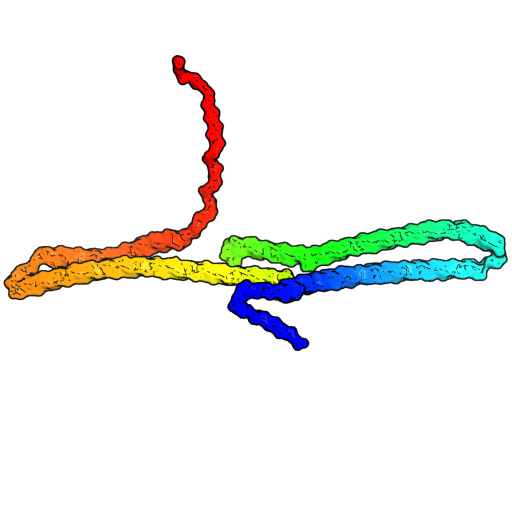136 ALA A CA 1
ATOM 1062 C C . ALA A 1 136 ? -1.425 -7.691 5.979 1.00 70.62 136 ALA A C 1
ATOM 1064 O O . ALA A 1 136 ? -1.484 -6.570 5.494 1.00 70.62 136 ALA A O 1
ATOM 1065 N N . ALA A 1 137 ? -0.273 -8.199 6.418 1.00 78.19 137 ALA A N 1
ATOM 1066 C CA . ALA A 1 137 ? 0.997 -7.492 6.246 1.00 78.19 137 ALA A CA 1
ATOM 1067 C C . ALA A 1 137 ? 1.483 -7.569 4.788 1.00 78.19 137 ALA A C 1
ATOM 1069 O O . ALA A 1 137 ? 1.435 -8.634 4.168 1.00 78.19 137 ALA A O 1
ATOM 1070 N N . ILE A 1 138 ? 2.004 -6.462 4.253 1.00 84.19 138 ILE A N 1
ATOM 1071 C CA . ILE A 1 138 ? 2.627 -6.446 2.924 1.00 84.19 138 ILE A CA 1
ATOM 1072 C C . ILE A 1 138 ? 4.021 -7.078 3.038 1.00 84.19 138 ILE A C 1
ATOM 1074 O O . ILE A 1 138 ? 4.816 -6.639 3.876 1.00 84.19 138 ILE A O 1
ATOM 1078 N N . PRO A 1 139 ? 4.371 -8.086 2.224 1.00 83.62 139 PRO A N 1
ATOM 1079 C CA . PRO A 1 139 ? 5.655 -8.760 2.354 1.00 83.62 139 PRO A CA 1
ATOM 1080 C C . PRO A 1 139 ? 6.818 -7.858 1.904 1.00 83.62 139 PRO A C 1
ATOM 1082 O O . PRO A 1 139 ? 6.881 -7.399 0.760 1.00 83.62 139 PRO A O 1
ATOM 1085 N N . VAL A 1 140 ? 7.777 -7.629 2.807 1.00 85.69 140 VAL A N 1
ATOM 1086 C CA . VAL A 1 140 ? 8.950 -6.770 2.572 1.00 85.69 140 VAL A CA 1
ATOM 1087 C C . VAL A 1 140 ? 10.094 -7.598 1.979 1.00 85.69 140 VAL A C 1
ATOM 1089 O O . VAL A 1 140 ? 10.857 -8.238 2.697 1.00 85.69 140 VAL A O 1
ATOM 1092 N N . HIS A 1 141 ? 10.224 -7.591 0.651 1.00 80.56 141 HIS A N 1
ATOM 1093 C CA . HIS A 1 141 ? 11.292 -8.319 -0.055 1.00 80.56 141 HIS A CA 1
ATOM 1094 C C . HIS A 1 141 ? 12.537 -7.465 -0.332 1.00 80.56 141 HIS A C 1
ATOM 1096 O O . HIS A 1 141 ? 13.617 -7.994 -0.599 1.00 80.56 141 HIS A O 1
ATOM 1102 N N . ARG A 1 142 ? 12.394 -6.137 -0.302 1.00 78.38 142 ARG A N 1
ATOM 1103 C CA . ARG A 1 142 ? 13.455 -5.190 -0.654 1.00 78.38 142 ARG A CA 1
ATOM 1104 C C . ARG A 1 142 ? 14.092 -4.582 0.590 1.00 78.38 142 ARG A C 1
ATOM 1106 O O . ARG A 1 142 ? 13.435 -4.384 1.603 1.00 78.38 142 ARG A O 1
ATOM 1113 N N . LYS A 1 143 ? 15.386 -4.275 0.488 1.00 80.12 143 LYS A N 1
ATOM 1114 C CA . LYS A 1 143 ? 16.188 -3.621 1.541 1.00 80.12 143 LYS A CA 1
ATOM 1115 C C . LYS A 1 143 ? 16.496 -2.152 1.212 1.00 80.12 143 LYS A C 1
ATOM 1117 O O . LYS A 1 143 ? 17.429 -1.579 1.774 1.00 80.12 143 LYS A O 1
ATOM 1122 N N . ASP A 1 144 ? 15.760 -1.595 0.255 1.00 82.19 144 ASP A N 1
ATOM 1123 C CA . ASP A 1 144 ? 15.828 -0.208 -0.196 1.00 82.19 144 ASP A CA 1
ATOM 1124 C C . ASP A 1 144 ? 14.737 0.638 0.491 1.00 82.19 144 ASP A C 1
ATOM 1126 O O . ASP A 1 144 ? 14.062 0.203 1.427 1.00 82.19 144 ASP A O 1
ATOM 1130 N N . GLU A 1 145 ? 14.591 1.873 0.042 1.00 77.56 145 GLU A N 1
ATOM 1131 C CA . GLU A 1 145 ? 13.687 2.902 0.537 1.00 77.56 145 GLU A CA 1
ATOM 1132 C C . GLU A 1 145 ? 12.226 2.483 0.355 1.00 77.56 145 GLU A C 1
ATOM 1134 O O . GLU A 1 145 ? 11.394 2.758 1.215 1.00 77.56 145 GLU A O 1
ATOM 1139 N N . ILE A 1 146 ? 11.919 1.746 -0.718 1.00 82.75 146 ILE A N 1
ATOM 1140 C CA . ILE A 1 146 ? 10.580 1.197 -0.956 1.00 82.75 146 ILE A CA 1
ATOM 1141 C C . ILE A 1 146 ? 10.284 0.082 0.053 1.00 82.75 146 ILE A C 1
ATOM 1143 O O . ILE A 1 146 ? 9.188 0.019 0.613 1.00 82.75 146 ILE A O 1
ATOM 1147 N N . GLY A 1 147 ? 11.271 -0.771 0.346 1.00 83.06 147 GLY A N 1
ATOM 1148 C CA . GLY A 1 147 ? 11.170 -1.777 1.404 1.00 83.06 147 GLY A CA 1
ATOM 1149 C C . GLY A 1 147 ? 10.954 -1.163 2.790 1.00 83.06 147 GLY A C 1
ATOM 1150 O O . GLY A 1 147 ? 10.071 -1.596 3.529 1.00 83.06 147 GLY A O 1
ATOM 1151 N N . GLN A 1 148 ? 11.697 -0.107 3.117 1.00 81.00 148 GLN A N 1
ATOM 1152 C CA . GLN A 1 148 ? 11.544 0.623 4.379 1.00 81.00 148 GLN A CA 1
ATOM 1153 C C . GLN A 1 148 ? 10.198 1.346 4.476 1.00 81.00 148 GLN A C 1
ATOM 1155 O O . GLN A 1 148 ? 9.554 1.292 5.521 1.00 81.00 148 GLN A O 1
ATOM 1160 N N . LEU A 1 149 ? 9.729 1.967 3.390 1.00 82.94 149 LEU A N 1
ATOM 1161 C CA . LEU A 1 149 ? 8.399 2.575 3.328 1.00 82.94 149 LEU A CA 1
ATOM 1162 C C . LEU A 1 149 ? 7.304 1.529 3.569 1.00 82.94 149 LEU A C 1
ATOM 1164 O O . LEU A 1 149 ? 6.378 1.764 4.342 1.00 82.94 149 LEU A O 1
ATOM 1168 N N . THR A 1 150 ? 7.446 0.351 2.957 1.00 86.12 150 THR A N 1
ATOM 1169 C CA . THR A 1 150 ? 6.531 -0.780 3.166 1.00 86.12 150 THR A CA 1
ATOM 1170 C C . THR A 1 150 ? 6.542 -1.230 4.629 1.00 86.12 150 THR A C 1
ATOM 1172 O O . THR A 1 150 ? 5.489 -1.470 5.216 1.00 86.12 150 THR A O 1
ATOM 1175 N N . GLN A 1 151 ? 7.721 -1.296 5.254 1.00 86.81 151 GLN A N 1
ATOM 1176 C CA . GLN A 1 151 ? 7.859 -1.635 6.669 1.00 86.81 151 GLN A CA 1
ATOM 1177 C C . GLN A 1 151 ? 7.194 -0.593 7.581 1.00 86.81 151 GLN A C 1
ATOM 1179 O O . GLN A 1 151 ? 6.434 -0.971 8.470 1.00 86.81 151 GLN A O 1
ATOM 1184 N N . ALA A 1 152 ? 7.430 0.698 7.341 1.00 81.38 152 ALA A N 1
ATOM 1185 C CA . ALA A 1 152 ? 6.817 1.782 8.107 1.00 81.38 152 ALA A CA 1
ATOM 1186 C C . ALA A 1 152 ? 5.285 1.777 7.974 1.00 81.38 152 ALA A C 1
ATOM 1188 O O . ALA A 1 152 ? 4.570 1.979 8.956 1.00 81.38 152 ALA A O 1
ATOM 1189 N N . PHE A 1 153 ? 4.771 1.486 6.776 1.00 83.44 153 PHE A N 1
ATOM 1190 C CA . PHE A 1 153 ? 3.338 1.340 6.548 1.00 83.44 153 PHE A CA 1
ATOM 1191 C C . PHE A 1 153 ? 2.747 0.139 7.303 1.00 83.44 153 PHE A C 1
ATOM 1193 O O . PHE A 1 153 ? 1.723 0.278 7.970 1.00 83.44 153 PHE A O 1
ATOM 1200 N N . ASN A 1 154 ? 3.413 -1.020 7.274 1.00 87.50 154 ASN A N 1
ATOM 1201 C CA . ASN A 1 154 ? 2.989 -2.191 8.047 1.00 87.50 154 ASN A CA 1
ATOM 1202 C C . ASN A 1 154 ? 2.981 -1.910 9.560 1.00 87.50 154 ASN A C 1
ATOM 1204 O O . ASN A 1 154 ? 2.061 -2.329 10.262 1.00 87.50 154 ASN A O 1
ATOM 1208 N N . GLU A 1 155 ? 3.982 -1.188 10.071 1.00 86.81 155 GLU A N 1
ATOM 1209 C CA . GLU A 1 155 ? 4.044 -0.796 11.482 1.00 86.81 155 GLU A CA 1
ATOM 1210 C C . GLU A 1 155 ? 2.880 0.133 11.858 1.00 86.81 155 GLU A C 1
ATOM 1212 O O . GLU A 1 155 ? 2.239 -0.060 12.894 1.00 86.81 155 GLU A O 1
ATOM 1217 N N . LEU A 1 156 ? 2.566 1.108 10.999 1.00 84.38 156 LEU A N 1
ATOM 1218 C CA . LEU A 1 156 ? 1.413 1.990 11.172 1.00 84.38 156 LEU A CA 1
ATOM 1219 C C . LEU A 1 156 ? 0.098 1.199 11.196 1.00 84.38 156 LEU A C 1
ATOM 1221 O O . LEU A 1 156 ? -0.721 1.414 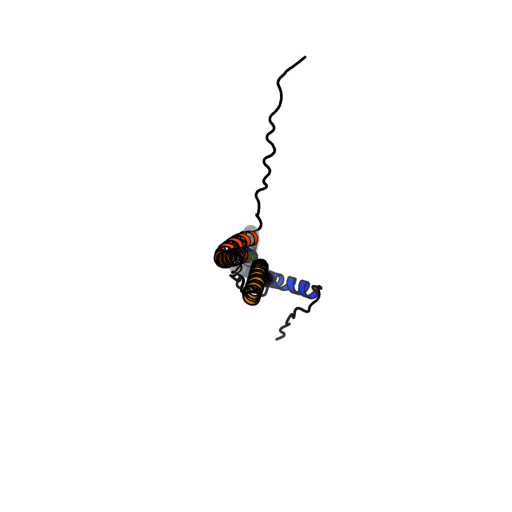12.089 1.00 84.38 156 LEU A O 1
ATOM 1225 N N . GLY A 1 157 ? -0.084 0.263 10.260 1.00 84.00 157 GLY A N 1
ATOM 1226 C CA . GLY A 1 157 ? -1.261 -0.605 10.212 1.00 84.00 157 GLY A CA 1
ATOM 1227 C C . GLY A 1 157 ? -1.414 -1.458 11.475 1.00 84.00 157 GLY A C 1
ATOM 1228 O O . GLY A 1 157 ? -2.503 -1.535 12.047 1.00 84.00 157 GLY A O 1
ATOM 1229 N N . GLY A 1 158 ? -0.308 -2.016 11.977 1.00 83.56 158 GLY A N 1
ATOM 1230 C CA . GLY A 1 158 ? -0.280 -2.755 13.239 1.00 83.56 158 GLY A CA 1
ATOM 1231 C C . GLY A 1 158 ? -0.677 -1.895 14.442 1.00 83.56 158 GLY A C 1
ATOM 1232 O O . GLY A 1 158 ? -1.540 -2.294 15.227 1.00 83.56 158 GLY A O 1
ATOM 1233 N N . LYS A 1 159 ? -0.113 -0.684 14.557 1.00 84.06 159 LYS A N 1
ATOM 1234 C CA . LYS A 1 159 ? -0.472 0.277 15.616 1.00 84.06 159 LYS A CA 1
ATOM 1235 C C . LYS A 1 159 ? -1.947 0.658 15.551 1.00 84.06 159 LYS A C 1
ATOM 1237 O O . LYS A 1 159 ? -2.620 0.632 16.576 1.00 84.06 159 LYS A O 1
ATOM 1242 N N . LEU A 1 160 ? -2.466 0.944 14.358 1.00 84.06 160 LEU A N 1
ATOM 1243 C CA . LEU A 1 160 ? -3.869 1.303 14.176 1.00 84.06 160 LEU A CA 1
ATOM 1244 C C . LEU A 1 160 ? -4.804 0.155 14.581 1.00 84.06 160 LEU A C 1
ATOM 1246 O O . LEU A 1 160 ? -5.766 0.381 15.314 1.00 84.06 160 LEU A O 1
ATOM 1250 N N . SER A 1 161 ? -4.488 -1.083 14.186 1.00 83.00 161 SER A N 1
ATOM 1251 C CA . SER A 1 161 ? -5.243 -2.266 14.612 1.00 83.00 161 SER A CA 1
ATOM 1252 C C . SER A 1 161 ? -5.240 -2.426 16.136 1.00 83.00 161 SER A C 1
ATOM 1254 O O . SER A 1 161 ? -6.286 -2.699 16.727 1.00 83.00 161 SER A O 1
ATOM 1256 N N . MET A 1 162 ? -4.092 -2.223 16.791 1.00 84.62 162 MET A N 1
ATOM 1257 C CA . MET A 1 162 ? -4.000 -2.267 18.254 1.00 84.62 162 MET A CA 1
ATOM 1258 C C . MET A 1 162 ? -4.842 -1.170 18.914 1.00 84.62 162 MET A C 1
ATOM 1260 O O . MET A 1 162 ? -5.598 -1.461 19.838 1.00 84.62 162 MET A O 1
ATOM 1264 N N . THR A 1 163 ? -4.770 0.073 18.430 1.00 80.75 163 THR A N 1
ATOM 1265 C CA . THR A 1 163 ? -5.554 1.191 18.976 1.00 80.75 163 THR A CA 1
ATOM 1266 C C . THR A 1 163 ? -7.057 0.952 18.835 1.00 80.75 163 THR A C 1
ATOM 1268 O O . THR A 1 163 ? -7.803 1.181 19.786 1.00 80.75 163 THR A O 1
ATOM 1271 N N . VAL A 1 164 ? -7.515 0.435 17.691 1.00 80.88 164 VAL A N 1
ATOM 1272 C CA . VAL A 1 164 ? -8.931 0.092 17.481 1.00 80.88 164 VAL A CA 1
ATOM 1273 C C . VAL A 1 164 ? -9.380 -1.009 18.447 1.00 80.88 164 VAL A C 1
ATOM 1275 O O . VAL A 1 164 ? -10.443 -0.893 19.058 1.00 80.88 164 VAL A O 1
ATOM 1278 N N . GLN A 1 165 ? -8.568 -2.052 18.647 1.00 80.81 165 GLN A N 1
ATOM 1279 C CA . GLN A 1 165 ? -8.873 -3.116 19.610 1.00 80.81 165 GLN A CA 1
ATOM 1280 C C . GLN A 1 165 ? -8.917 -2.601 21.055 1.00 80.81 165 GLN A C 1
ATOM 1282 O O . GLN A 1 165 ? -9.826 -2.957 21.805 1.00 80.81 165 GLN A O 1
ATOM 1287 N N . GLN A 1 166 ? -7.977 -1.735 21.439 1.00 80.75 166 GLN A N 1
ATOM 1288 C CA . GLN A 1 166 ? -7.952 -1.105 22.761 1.00 80.75 166 GLN A CA 1
ATOM 1289 C C . GLN A 1 166 ? -9.177 -0.219 22.988 1.00 80.75 166 GL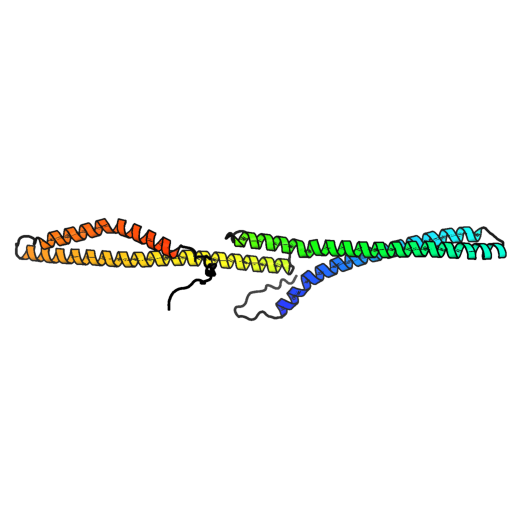N A C 1
ATOM 1291 O O . GLN A 1 166 ? -9.791 -0.297 24.049 1.00 80.75 166 GLN A O 1
ATOM 1296 N N . PHE A 1 167 ? -9.580 0.572 21.992 1.00 76.50 167 PHE A N 1
ATOM 1297 C CA . PHE A 1 167 ? -10.786 1.392 22.074 1.00 76.50 167 PHE A CA 1
ATOM 1298 C C . PHE A 1 167 ? -12.049 0.532 22.199 1.00 76.50 167 PHE A C 1
ATOM 1300 O O . PHE A 1 167 ? -12.898 0.797 23.049 1.00 76.50 167 PHE A O 1
ATOM 1307 N N . ALA A 1 168 ? -12.151 -0.549 21.421 1.00 74.56 168 ALA A N 1
ATOM 1308 C CA . ALA A 1 168 ? -13.260 -1.493 21.526 1.00 74.56 168 ALA A CA 1
ATOM 1309 C C . ALA A 1 168 ? -13.319 -2.166 22.911 1.00 74.56 168 ALA A C 1
ATOM 1311 O O . ALA A 1 168 ? -14.401 -2.327 23.476 1.00 74.56 168 ALA A O 1
ATOM 1312 N N . ALA A 1 169 ? -12.170 -2.530 23.488 1.00 72.56 169 ALA A N 1
ATOM 1313 C CA . ALA A 1 169 ? -12.091 -3.087 24.837 1.00 72.56 169 ALA A CA 1
ATOM 1314 C C . ALA A 1 169 ? -12.455 -2.051 25.916 1.00 72.56 169 ALA A C 1
ATOM 1316 O O . ALA A 1 169 ? -13.229 -2.358 26.823 1.00 72.56 169 ALA A O 1
ATOM 1317 N N . ALA A 1 170 ? -11.959 -0.818 25.799 1.00 70.44 170 ALA A N 1
ATOM 1318 C CA . ALA A 1 170 ? -12.270 0.274 26.718 1.00 70.44 170 ALA A CA 1
ATOM 1319 C C . ALA A 1 170 ? -13.761 0.649 26.684 1.00 70.44 170 ALA A C 1
ATOM 1321 O O . ALA A 1 170 ? -14.372 0.822 27.737 1.00 70.44 170 ALA A O 1
ATOM 1322 N N . SER A 1 171 ? -14.365 0.697 25.493 1.00 73.06 171 SER A N 1
ATOM 1323 C CA . SER A 1 171 ? -15.804 0.923 25.312 1.00 73.06 171 SER A CA 1
ATOM 1324 C C . SER A 1 171 ? -16.632 -0.168 26.007 1.00 73.06 171 SER A C 1
ATOM 1326 O O . SER A 1 171 ? -17.532 0.135 26.791 1.00 73.06 171 SER A O 1
ATOM 1328 N N . LYS A 1 172 ? -16.253 -1.445 25.843 1.00 71.50 172 LYS A N 1
ATOM 1329 C CA . LYS A 1 172 ? -16.886 -2.571 26.555 1.00 71.50 172 LYS A CA 1
ATOM 1330 C C . LYS A 1 172 ? -16.763 -2.457 28.075 1.00 71.50 172 LYS A C 1
ATOM 1332 O O . LYS A 1 172 ? -17.743 -2.680 28.780 1.00 71.50 172 LYS A O 1
ATOM 1337 N N . LEU A 1 173 ? -15.581 -2.108 28.583 1.00 72.50 173 LEU A N 1
ATOM 1338 C CA . LEU A 1 173 ? -15.346 -1.936 30.020 1.00 72.50 173 LEU A CA 1
ATOM 1339 C C . LEU A 1 173 ? -16.148 -0.765 30.596 1.00 72.50 173 LEU A C 1
ATOM 1341 O O . LEU A 1 173 ? -16.696 -0.887 31.688 1.00 72.50 173 LEU A O 1
ATOM 1345 N N . SER A 1 174 ? -16.257 0.343 29.860 1.00 74.19 174 SER A N 1
ATOM 1346 C CA . SER A 1 174 ? -17.073 1.495 30.254 1.00 74.19 174 SER A CA 1
ATOM 1347 C C . SER A 1 174 ? -18.556 1.131 30.344 1.00 74.19 174 SER A C 1
ATOM 1349 O O . SER A 1 174 ? -19.193 1.425 31.358 1.00 74.19 174 SER A O 1
ATOM 1351 N N . ALA A 1 175 ? -19.082 0.410 29.346 1.00 73.75 175 ALA A N 1
ATOM 1352 C CA . ALA A 1 175 ? -20.449 -0.103 29.376 1.00 73.75 175 ALA A CA 1
ATOM 1353 C C . ALA A 1 175 ? -20.673 -1.030 30.584 1.00 73.75 175 ALA A C 1
ATOM 1355 O O . ALA A 1 175 ? -21.631 -0.846 31.335 1.00 73.75 175 ALA A O 1
ATOM 1356 N N . LEU A 1 176 ? -19.748 -1.963 30.842 1.00 75.25 176 LEU A N 1
ATOM 1357 C CA . LEU A 1 176 ? -19.814 -2.841 32.014 1.00 75.25 176 LEU A CA 1
ATOM 1358 C C . LEU A 1 176 ? -19.787 -2.064 33.336 1.00 75.25 176 LEU A C 1
ATOM 1360 O O 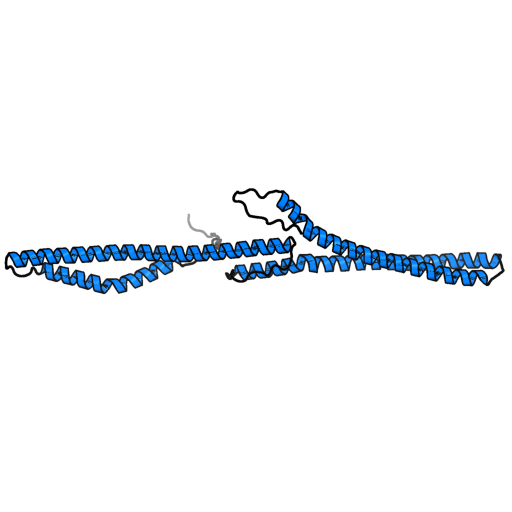. LEU A 1 176 ? -20.535 -2.393 34.253 1.00 75.25 176 LEU A O 1
ATOM 1364 N N . ALA A 1 177 ? -18.942 -1.038 33.449 1.00 75.44 177 ALA A N 1
ATOM 1365 C CA . ALA A 1 177 ? -18.815 -0.233 34.660 1.00 75.44 177 ALA A CA 1
ATOM 1366 C C . ALA A 1 177 ? -20.097 0.562 34.958 1.00 75.44 177 ALA A C 1
ATOM 1368 O O . ALA A 1 177 ? -20.557 0.590 36.101 1.00 75.44 177 ALA A O 1
ATOM 1369 N N . LEU A 1 178 ? -20.705 1.163 33.930 1.00 75.69 178 LEU A N 1
ATOM 1370 C CA . LEU A 1 178 ? -21.987 1.867 34.041 1.00 75.69 178 LEU A CA 1
ATOM 1371 C C . LEU A 1 178 ? -23.105 0.933 34.519 1.00 75.69 178 LEU A C 1
ATOM 1373 O O . LEU A 1 178 ? -23.870 1.282 35.421 1.00 75.69 178 LEU A O 1
ATOM 1377 N N . ILE A 1 179 ? -23.159 -0.275 33.965 1.00 80.62 179 ILE A N 1
ATOM 1378 C CA . ILE A 1 179 ? -24.167 -1.279 34.318 1.00 80.62 179 ILE A CA 1
ATOM 1379 C C . ILE A 1 179 ? -23.919 -1.826 35.720 1.00 80.62 179 ILE A C 1
ATOM 1381 O O . ILE A 1 179 ? -24.854 -1.928 36.511 1.00 80.62 179 ILE A O 1
ATOM 1385 N N . GLY A 1 180 ? -22.661 -2.090 36.076 1.00 76.94 180 GLY A N 1
ATOM 1386 C CA . GLY A 1 180 ? -22.274 -2.481 37.429 1.00 76.94 180 GLY A CA 1
ATOM 1387 C C . GLY A 1 180 ? -22.695 -1.441 38.467 1.00 76.94 180 GLY A C 1
ATOM 1388 O O . GLY A 1 180 ? -23.233 -1.795 39.515 1.00 76.94 180 GLY A O 1
ATOM 1389 N N . HIS A 1 181 ? -22.542 -0.150 38.159 1.00 79.88 181 HIS A N 1
ATOM 1390 C CA . HIS A 1 181 ? -22.998 0.927 39.035 1.00 79.88 181 HIS A CA 1
ATOM 1391 C C . HIS A 1 181 ? -24.534 0.985 39.151 1.00 79.88 181 HIS A C 1
ATOM 1393 O O . HIS A 1 181 ? -25.067 1.139 40.255 1.00 79.88 181 HIS A O 1
ATOM 1399 N N . ALA A 1 182 ? -25.264 0.829 38.041 1.00 78.56 182 ALA A N 1
ATOM 1400 C CA . ALA A 1 182 ? -26.728 0.778 38.051 1.00 78.56 182 ALA A CA 1
ATOM 1401 C C . ALA A 1 182 ? -27.256 -0.421 38.858 1.00 78.56 182 ALA A C 1
ATOM 1403 O O . ALA A 1 182 ? -28.175 -0.271 39.669 1.00 78.56 182 ALA A O 1
ATOM 1404 N N . LEU A 1 183 ? -26.632 -1.589 38.690 1.00 82.44 183 LEU A N 1
ATOM 1405 C CA . LEU A 1 183 ? -26.945 -2.804 39.432 1.00 82.44 183 LEU A CA 1
ATOM 1406 C C . LEU A 1 183 ? -26.677 -2.624 40.929 1.00 82.44 183 LEU A C 1
ATOM 1408 O O . LEU A 1 183 ? -27.559 -2.889 41.745 1.00 82.44 183 LEU A O 1
ATOM 1412 N N . ALA A 1 184 ? -25.499 -2.110 41.293 1.00 77.19 184 ALA A N 1
ATOM 1413 C CA . ALA A 1 184 ? -25.134 -1.864 42.684 1.00 77.19 184 ALA A CA 1
ATOM 1414 C C . ALA A 1 184 ? -26.156 -0.953 43.378 1.00 77.19 184 ALA A C 1
ATOM 1416 O O . ALA A 1 184 ? -26.607 -1.256 44.482 1.00 77.19 184 ALA A O 1
ATOM 1417 N N . ARG A 1 185 ? -26.590 0.127 42.713 1.00 84.44 185 ARG A N 1
ATOM 1418 C CA . ARG A 1 185 ? -27.607 1.036 43.258 1.00 84.44 185 ARG A CA 1
ATOM 1419 C C . ARG A 1 185 ? -28.940 0.328 43.517 1.00 84.44 185 ARG A C 1
ATOM 1421 O O . ARG A 1 185 ? -29.505 0.509 44.590 1.00 84.44 185 ARG A O 1
ATOM 1428 N N . ARG A 1 186 ? -29.410 -0.507 42.584 1.00 81.94 186 ARG A N 1
ATOM 1429 C CA . ARG A 1 186 ? -30.663 -1.274 42.735 1.00 81.94 186 ARG A CA 1
ATOM 1430 C C . ARG A 1 186 ? -30.588 -2.286 43.877 1.00 81.94 186 ARG A C 1
ATOM 1432 O O . ARG A 1 186 ? -31.499 -2.346 44.699 1.00 81.94 186 ARG A O 1
ATOM 1439 N N . VAL A 1 187 ? -29.484 -3.029 43.972 1.00 81.75 187 VAL A N 1
ATOM 1440 C CA . VAL A 1 187 ? -29.258 -4.008 45.049 1.00 81.75 187 VAL A CA 1
ATOM 1441 C C . VAL A 1 187 ? -29.249 -3.331 46.419 1.00 81.75 187 VAL A C 1
ATOM 1443 O O . VAL A 1 187 ? -29.850 -3.846 47.361 1.00 81.75 187 VAL A O 1
ATOM 1446 N N . LEU A 1 188 ? -28.620 -2.157 46.538 1.00 80.69 188 LEU A N 1
ATOM 1447 C CA . LEU A 1 188 ? -28.640 -1.376 47.777 1.00 80.69 188 LEU A CA 1
ATOM 1448 C C . LEU A 1 188 ? -30.069 -0.966 48.162 1.00 80.69 188 LEU A C 1
ATOM 1450 O O . LEU A 1 188 ? -30.446 -1.138 49.318 1.00 80.69 188 LEU A O 1
ATOM 1454 N N . THR A 1 189 ? -30.883 -0.503 47.207 1.00 84.56 189 THR A N 1
ATOM 1455 C CA . THR A 1 189 ? -32.290 -0.149 47.465 1.00 84.56 189 THR A CA 1
ATOM 1456 C C . THR A 1 189 ? -33.105 -1.345 47.958 1.00 84.56 189 THR A C 1
ATOM 1458 O O . THR A 1 189 ? -33.826 -1.222 48.945 1.00 84.56 189 THR A O 1
ATOM 1461 N N . ILE A 1 190 ? -32.962 -2.511 47.324 1.00 85.69 190 ILE A N 1
ATOM 1462 C CA . ILE A 1 190 ? -33.650 -3.744 47.741 1.00 85.69 190 ILE A CA 1
ATOM 1463 C C . ILE A 1 190 ? -33.210 -4.159 49.145 1.00 85.69 190 ILE A C 1
ATOM 1465 O O . ILE A 1 190 ? -34.044 -4.477 49.990 1.00 85.69 190 ILE A O 1
ATOM 1469 N N . ARG A 1 191 ? -31.904 -4.109 49.428 1.00 78.94 191 ARG A N 1
ATOM 1470 C CA . ARG A 1 191 ? -31.364 -4.407 50.759 1.00 78.94 191 ARG A CA 1
ATOM 1471 C C . ARG A 1 191 ? -31.958 -3.484 51.825 1.00 78.94 191 ARG A C 1
ATOM 1473 O O . ARG A 1 191 ? -32.305 -3.955 52.906 1.00 78.94 191 ARG A O 1
ATOM 1480 N N . ASP A 1 192 ? -32.076 -2.192 51.536 1.00 80.81 192 ASP A N 1
ATOM 1481 C CA . ASP A 1 192 ? -32.634 -1.219 52.475 1.00 80.81 192 ASP A CA 1
ATOM 1482 C C . ASP A 1 192 ? -34.148 -1.447 52.681 1.00 80.81 192 ASP A C 1
ATOM 1484 O O . ASP A 1 192 ? -34.633 -1.358 53.811 1.00 80.81 192 ASP A O 1
ATOM 1488 N N . GLN A 1 193 ? -34.887 -1.843 51.633 1.00 82.06 193 GLN A N 1
ATOM 1489 C CA . GLN A 1 193 ? -36.291 -2.272 51.742 1.00 82.06 193 GLN A CA 1
ATOM 1490 C C . GLN A 1 193 ? -36.451 -3.532 52.605 1.00 82.06 193 GLN A C 1
ATOM 1492 O O . GLN A 1 193 ? -37.315 -3.554 53.486 1.00 82.06 193 GLN A O 1
ATOM 1497 N N . LEU A 1 194 ? -35.601 -4.545 52.402 1.00 81.12 194 LEU A N 1
ATOM 1498 C CA . LEU A 1 194 ? -35.597 -5.779 53.195 1.00 81.12 194 LEU A CA 1
ATOM 1499 C C . LEU A 1 194 ? -35.280 -5.506 54.665 1.00 81.12 194 LEU A C 1
ATOM 1501 O O . LEU A 1 194 ? -36.004 -5.984 55.532 1.00 81.12 194 LEU A O 1
ATOM 1505 N N . ARG A 1 195 ? -34.250 -4.702 54.959 1.00 81.88 195 ARG A N 1
ATOM 1506 C CA . ARG A 1 195 ? -33.922 -4.308 56.340 1.00 81.88 195 ARG A CA 1
ATOM 1507 C C . ARG A 1 195 ? -35.055 -3.539 57.006 1.00 81.88 195 ARG A C 1
ATOM 1509 O O . ARG A 1 195 ? -35.331 -3.748 58.183 1.00 81.88 195 ARG A O 1
ATOM 1516 N N . GLY A 1 196 ? -35.718 -2.651 56.265 1.00 79.69 196 GLY A N 1
ATOM 1517 C CA . GLY A 1 196 ? -36.888 -1.936 56.770 1.00 79.69 196 GLY A CA 1
ATOM 1518 C C . GLY A 1 196 ? -38.017 -2.895 57.154 1.00 79.69 196 GLY A C 1
ATOM 1519 O O . GLY A 1 196 ? -38.596 -2.765 58.230 1.00 79.69 196 GLY A O 1
ATOM 1520 N N . ALA A 1 197 ? -38.293 -3.888 56.307 1.00 81.75 197 ALA A N 1
ATOM 1521 C CA . ALA A 1 197 ? -39.291 -4.911 56.596 1.00 81.75 197 ALA A CA 1
ATOM 1522 C C . ALA A 1 197 ? -38.880 -5.820 57.769 1.00 81.75 197 ALA A C 1
ATOM 1524 O O . ALA A 1 197 ? -39.707 -6.102 58.634 1.00 81.75 197 ALA A O 1
ATOM 1525 N N . GLU A 1 198 ? -37.608 -6.220 57.850 1.00 80.25 198 GLU A N 1
ATOM 1526 C CA . GLU A 1 198 ? -37.047 -6.978 58.975 1.00 80.25 198 GLU A CA 1
ATOM 1527 C C . GLU A 1 198 ? -37.268 -6.243 60.304 1.00 80.25 198 GLU A C 1
ATOM 1529 O O . GLU A 1 198 ? -37.783 -6.827 61.255 1.00 80.25 198 GLU A O 1
ATOM 1534 N N . LEU A 1 199 ? -36.963 -4.943 60.359 1.00 85.69 199 LEU A N 1
ATOM 1535 C CA . LEU A 1 199 ? -37.126 -4.134 61.567 1.00 85.69 199 LEU A CA 1
ATOM 1536 C C . LEU A 1 199 ? -38.594 -4.062 62.023 1.00 85.69 199 LEU A C 1
ATOM 1538 O O . LEU A 1 199 ? -38.883 -4.159 63.217 1.00 85.69 199 LEU A O 1
ATOM 1542 N N . LEU A 1 200 ? -39.531 -3.929 61.077 1.00 84.25 200 LEU A N 1
ATOM 1543 C CA . LEU A 1 200 ? -40.967 -3.935 61.366 1.00 84.25 200 LEU A CA 1
ATOM 1544 C C . LEU A 1 200 ? -41.453 -5.310 61.847 1.00 84.25 200 LEU A C 1
ATOM 1546 O O . LEU A 1 200 ? -42.276 -5.372 62.760 1.00 84.25 200 LEU A O 1
ATOM 1550 N N . LEU A 1 201 ? -40.928 -6.404 61.285 1.00 85.94 201 LEU A N 1
ATOM 1551 C CA . LEU A 1 201 ? -41.232 -7.769 61.731 1.00 85.94 201 LEU A CA 1
ATOM 1552 C C . LEU A 1 201 ? -40.715 -8.039 63.143 1.00 85.94 201 LEU A C 1
ATOM 1554 O O . LEU A 1 201 ? -41.452 -8.587 63.963 1.00 85.94 201 LEU A O 1
ATOM 1558 N N . VAL A 1 202 ? -39.475 -7.640 63.442 1.00 86.00 202 VAL A N 1
ATOM 1559 C CA . VAL A 1 202 ? -38.888 -7.765 64.785 1.00 86.00 202 VAL A CA 1
ATOM 1560 C C . VAL A 1 202 ? -39.735 -6.997 65.797 1.00 86.00 202 VAL A C 1
ATOM 1562 O O . VAL A 1 202 ? -40.139 -7.562 66.812 1.00 86.00 202 VAL A O 1
ATOM 1565 N N . LYS A 1 203 ? -40.111 -5.754 65.479 1.00 84.12 203 LYS A N 1
ATOM 1566 C CA . LYS A 1 203 ? -40.941 -4.917 66.353 1.00 84.12 203 LYS A CA 1
ATOM 1567 C C . LYS A 1 203 ? -42.354 -5.481 66.555 1.00 84.12 203 LYS A C 1
ATOM 1569 O O . LYS A 1 203 ? -42.871 -5.473 67.671 1.00 84.12 203 LYS A O 1
ATOM 1574 N N . ALA A 1 204 ? -42.979 -6.010 65.501 1.00 83.56 204 ALA A N 1
ATOM 1575 C CA . ALA A 1 204 ? -44.282 -6.672 65.599 1.00 83.56 204 ALA A CA 1
ATOM 1576 C C . ALA A 1 204 ? -44.212 -7.938 66.470 1.00 83.56 204 ALA A C 1
ATOM 1578 O O . ALA A 1 204 ? -45.084 -8.161 67.313 1.00 83.56 204 ALA A O 1
ATOM 1579 N N . ARG A 1 205 ? -43.135 -8.726 66.327 1.00 85.50 205 ARG A N 1
ATOM 1580 C CA . ARG A 1 205 ? -42.868 -9.917 67.144 1.00 85.50 205 ARG A CA 1
ATOM 1581 C C . ARG A 1 205 ? -42.697 -9.571 68.625 1.00 85.50 205 ARG A C 1
ATOM 1583 O O . ARG A 1 205 ? -43.293 -10.248 69.460 1.00 85.50 205 ARG A O 1
ATOM 1590 N N . GLU A 1 206 ? -41.912 -8.546 68.954 1.00 86.50 206 GLU A N 1
ATOM 1591 C CA . GLU A 1 206 ? -41.671 -8.112 70.340 1.00 86.50 206 GLU A CA 1
ATOM 1592 C C . GLU A 1 206 ? -42.960 -7.684 71.052 1.00 86.50 206 GLU A C 1
ATOM 1594 O O . GLU A 1 206 ? -43.184 -8.046 72.206 1.00 86.50 206 GLU A O 1
ATOM 1599 N N . HIS A 1 207 ? -43.851 -6.980 70.351 1.00 86.00 207 HIS A N 1
ATOM 1600 C CA . HIS A 1 207 ? -45.119 -6.511 70.913 1.00 86.00 207 HIS A CA 1
ATOM 1601 C C . HIS A 1 207 ? -46.285 -7.510 70.786 1.00 86.00 207 HIS A C 1
ATOM 1603 O O . HIS A 1 207 ? -47.408 -7.164 71.149 1.00 86.00 207 HIS A O 1
ATOM 1609 N N . ARG A 1 208 ? -46.054 -8.733 70.269 1.00 82.38 208 ARG A N 1
ATOM 1610 C CA . ARG A 1 208 ? -47.111 -9.693 69.866 1.00 82.38 208 ARG A CA 1
ATOM 1611 C C . ARG A 1 208 ? -48.219 -9.042 69.021 1.00 82.38 208 ARG A C 1
ATOM 1613 O O . ARG A 1 208 ? -49.385 -9.424 69.103 1.00 82.38 208 ARG A O 1
ATOM 1620 N N . ALA A 1 209 ? -47.854 -8.043 68.228 1.00 79.38 209 ALA A N 1
ATOM 1621 C CA . ALA A 1 209 ? -48.770 -7.354 67.340 1.00 79.38 209 ALA A CA 1
ATOM 1622 C C . ALA A 1 209 ? -48.906 -8.131 66.025 1.00 79.38 209 ALA A C 1
ATOM 1624 O O . ALA A 1 209 ? -48.003 -8.870 65.623 1.00 79.38 209 ALA A O 1
ATOM 1625 N N . ALA A 1 210 ? -50.033 -7.949 65.337 1.00 83.31 210 ALA A N 1
ATOM 1626 C CA . ALA A 1 210 ? -50.174 -8.435 63.971 1.00 83.31 210 ALA A CA 1
ATOM 1627 C C . ALA A 1 210 ? -49.104 -7.791 63.074 1.00 83.31 210 ALA A C 1
ATOM 1629 O O . ALA A 1 210 ? -48.734 -6.630 63.270 1.00 83.31 210 ALA A O 1
ATOM 1630 N N . VAL A 1 211 ? -48.604 -8.549 62.093 1.00 83.62 211 VAL A N 1
ATOM 1631 C CA . VAL A 1 211 ? -47.651 -8.027 61.108 1.00 83.62 211 VAL A CA 1
ATOM 1632 C C . VAL A 1 211 ? -48.306 -6.848 60.381 1.00 83.62 211 VAL A C 1
ATOM 1634 O O . VAL A 1 211 ? -49.385 -7.029 59.814 1.00 83.62 211 VAL A O 1
ATOM 1637 N N . PRO A 1 212 ? -47.687 -5.654 60.384 1.00 83.31 212 PRO A N 1
ATOM 1638 C CA . PRO A 1 212 ? -48.226 -4.505 59.674 1.00 83.31 212 PRO A CA 1
ATOM 1639 C C . PRO A 1 212 ? -48.359 -4.806 58.182 1.00 83.31 212 PRO A C 1
ATOM 1641 O O . PRO A 1 212 ? -47.434 -5.343 57.570 1.00 83.31 212 PRO A O 1
ATOM 1644 N N . GLU A 1 213 ? -49.478 -4.412 57.581 1.00 86.06 213 GLU A N 1
ATOM 1645 C CA . GLU A 1 213 ? -49.720 -4.570 56.142 1.00 86.06 213 GLU A CA 1
ATOM 1646 C C . GLU A 1 213 ? -48.627 -3.874 55.307 1.00 86.06 213 GLU A C 1
ATOM 1648 O O . GLU A 1 213 ? -48.189 -4.386 54.279 1.00 86.06 213 GLU A O 1
ATOM 1653 N N . GLU A 1 214 ? -48.067 -2.776 55.829 1.00 83.31 214 GLU A N 1
ATOM 1654 C CA . GLU A 1 214 ? -46.926 -2.063 55.246 1.00 83.31 214 GLU A CA 1
ATOM 1655 C C . GLU A 1 214 ? -45.692 -2.963 55.043 1.00 83.31 214 GLU A C 1
ATOM 1657 O O . GLU A 1 214 ? -44.967 -2.827 54.057 1.00 83.31 214 GLU A O 1
ATOM 1662 N N . THR A 1 215 ? -45.459 -3.920 55.941 1.00 82.94 215 THR A N 1
ATOM 1663 C CA . THR A 1 215 ? -44.355 -4.883 55.848 1.00 82.94 215 THR A CA 1
ATOM 1664 C C . THR A 1 215 ? -44.551 -5.843 54.679 1.00 82.94 215 THR A C 1
ATOM 1666 O O . THR A 1 215 ? -43.598 -6.128 53.952 1.00 82.94 215 THR A O 1
ATOM 1669 N N . LEU A 1 216 ? -45.785 -6.315 54.471 1.00 83.06 216 LEU A N 1
ATOM 1670 C CA . LEU A 1 216 ? -46.137 -7.197 53.355 1.00 83.06 216 LEU A CA 1
ATOM 1671 C C . LEU A 1 216 ? -45.979 -6.463 52.021 1.00 83.06 216 LEU A C 1
ATOM 1673 O O . LEU A 1 216 ? -45.395 -7.007 51.086 1.00 83.06 216 LEU A O 1
ATOM 1677 N N . VAL A 1 217 ? -46.408 -5.198 51.964 1.00 86.06 217 VAL A N 1
ATOM 1678 C CA . VAL A 1 217 ? -46.222 -4.335 50.790 1.00 86.06 217 VAL A CA 1
ATOM 1679 C C . VAL A 1 217 ? -44.733 -4.100 50.508 1.00 86.06 217 VAL A C 1
ATOM 1681 O O . VAL A 1 217 ? -44.304 -4.238 49.365 1.00 86.06 217 VAL A O 1
ATOM 1684 N N . ARG A 1 218 ? -43.910 -3.808 51.526 1.00 83.25 218 ARG A N 1
ATOM 1685 C CA . ARG A 1 218 ? -42.454 -3.612 51.365 1.00 83.25 218 ARG A CA 1
ATOM 1686 C C . ARG A 1 218 ? -41.742 -4.872 50.865 1.00 83.25 218 ARG A C 1
ATOM 1688 O O . ARG A 1 218 ? -40.885 -4.760 49.990 1.00 83.25 218 ARG A O 1
ATOM 1695 N N . LEU A 1 219 ? -42.106 -6.053 51.375 1.00 82.81 219 LEU A N 1
ATOM 1696 C CA . LEU A 1 219 ? -41.577 -7.331 50.883 1.00 82.81 219 LEU A CA 1
ATOM 1697 C C . LEU A 1 219 ? -41.985 -7.582 49.428 1.00 82.81 219 LEU A C 1
ATOM 1699 O O . LEU A 1 219 ? -41.138 -7.932 48.614 1.00 82.81 219 LEU A O 1
ATOM 1703 N N . ALA A 1 220 ? -43.262 -7.371 49.096 1.00 83.69 220 ALA A N 1
ATOM 1704 C CA . ALA A 1 220 ? -43.776 -7.569 47.744 1.00 83.69 220 ALA A CA 1
ATOM 1705 C C . ALA A 1 220 ? -43.094 -6.636 46.731 1.00 83.69 220 ALA A C 1
ATOM 1707 O O . ALA A 1 220 ? -42.716 -7.074 45.647 1.00 83.69 220 ALA A O 1
ATOM 1708 N N . VAL A 1 221 ? -42.869 -5.370 47.100 1.00 86.69 221 VAL A N 1
ATOM 1709 C CA . VAL A 1 221 ? -42.122 -4.408 46.275 1.00 86.69 221 VAL A CA 1
ATOM 1710 C C . VAL A 1 221 ? -40.669 -4.848 46.090 1.00 86.69 221 VAL A C 1
ATOM 1712 O O . VAL A 1 221 ? -40.157 -4.771 44.977 1.00 86.69 221 VAL A O 1
ATOM 1715 N N . ALA A 1 222 ? -40.012 -5.341 47.140 1.00 83.44 222 ALA A N 1
ATOM 1716 C CA . ALA A 1 222 ? -38.629 -5.797 47.045 1.00 83.44 222 ALA A CA 1
ATOM 1717 C C . ALA A 1 222 ? -38.479 -7.071 46.192 1.00 83.44 222 ALA A C 1
ATOM 1719 O O . ALA A 1 222 ? -37.539 -7.165 45.405 1.00 83.44 222 ALA A O 1
ATOM 1720 N N . ILE A 1 223 ? -39.413 -8.023 46.308 1.00 82.25 223 ILE A N 1
ATOM 1721 C CA . ILE A 1 223 ? -39.465 -9.238 45.476 1.00 82.25 223 ILE A CA 1
ATOM 1722 C C . ILE A 1 223 ? -39.694 -8.862 44.012 1.00 82.25 223 ILE A C 1
ATOM 1724 O O . ILE A 1 223 ? -38.934 -9.285 43.147 1.00 82.25 223 ILE A O 1
ATOM 1728 N N . LYS A 1 224 ? -40.671 -7.9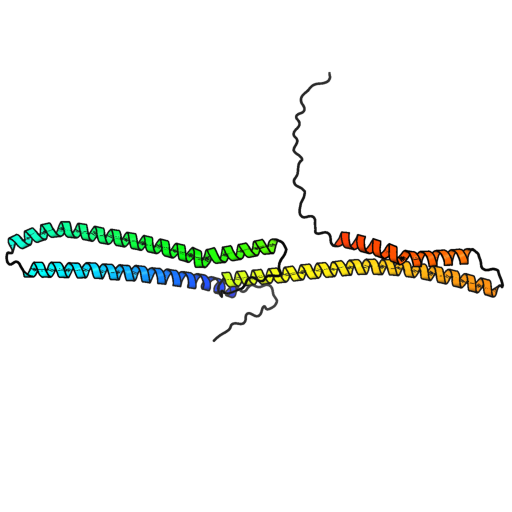93 43.738 1.00 85.75 224 LYS A N 1
ATOM 1729 C CA . LYS A 1 224 ? -40.932 -7.508 42.381 1.00 85.75 224 LYS A CA 1
ATOM 1730 C C . LYS A 1 224 ? -39.720 -6.777 41.793 1.00 85.75 224 LYS A C 1
ATOM 1732 O O . LYS A 1 224 ? -39.359 -6.997 40.643 1.00 85.75 224 LYS A O 1
ATOM 1737 N N . ALA A 1 225 ? -39.038 -5.959 42.596 1.00 83.81 225 ALA A N 1
ATOM 1738 C CA . ALA A 1 225 ? -37.806 -5.297 42.177 1.00 83.81 225 ALA A CA 1
ATOM 1739 C C . ALA A 1 225 ? -36.673 -6.296 41.872 1.00 83.81 225 ALA A C 1
ATOM 1741 O O . ALA A 1 225 ? -35.898 -6.052 40.953 1.00 83.81 225 ALA A O 1
ATOM 1742 N N . LEU A 1 226 ? -36.576 -7.412 42.605 1.00 82.81 226 LEU A N 1
ATOM 1743 C CA . LEU A 1 226 ? -35.637 -8.510 42.331 1.00 82.81 226 LEU A CA 1
ATOM 1744 C C . LEU A 1 226 ? -35.956 -9.239 41.020 1.00 82.81 226 LEU A C 1
ATOM 1746 O O . LEU A 1 226 ? -35.039 -9.534 40.256 1.00 82.81 226 LEU A O 1
ATOM 1750 N N . GLU A 1 227 ? -37.235 -9.497 40.750 1.00 84.75 227 GLU A N 1
ATOM 1751 C CA . GLU A 1 227 ? -37.706 -10.157 39.525 1.00 84.75 227 GLU A CA 1
ATOM 1752 C C . GLU A 1 227 ? -37.508 -9.292 38.273 1.00 84.75 227 GLU A C 1
ATOM 1754 O O . GLU A 1 227 ? -37.227 -9.818 37.199 1.00 84.75 227 GLU A O 1
ATOM 1759 N N . GLU A 1 228 ? -37.603 -7.966 38.403 1.00 86.50 228 GLU A N 1
ATOM 1760 C CA . GLU A 1 228 ? -37.436 -7.025 37.288 1.00 86.50 228 GLU A CA 1
ATOM 1761 C C . GLU A 1 228 ? -35.963 -6.705 36.962 1.00 86.50 228 GLU A C 1
ATOM 1763 O O . GLU A 1 228 ? -35.677 -6.221 35.865 1.00 86.50 228 GLU A O 1
ATOM 1768 N N . ILE A 1 229 ? -35.009 -6.974 37.870 1.00 83.25 229 ILE A N 1
ATOM 1769 C CA . ILE A 1 229 ? -33.580 -6.675 37.647 1.00 83.25 229 ILE A CA 1
ATOM 1770 C C . ILE A 1 229 ? -33.044 -7.251 36.328 1.00 83.25 229 ILE A C 1
ATOM 1772 O O . ILE A 1 229 ? -32.439 -6.470 35.595 1.00 83.25 229 ILE A O 1
ATOM 1776 N N . PRO A 1 230 ? -33.219 -8.549 36.003 1.00 76.69 230 PRO A N 1
ATOM 1777 C CA . PRO A 1 230 ? -32.591 -9.154 34.829 1.00 76.69 230 PRO A CA 1
ATOM 1778 C C . PRO A 1 230 ? -33.070 -8.515 33.523 1.00 76.69 230 PRO A C 1
ATOM 1780 O O . PRO A 1 230 ? -32.253 -8.092 32.712 1.00 76.69 230 PRO A O 1
ATOM 1783 N N . ALA A 1 231 ? -34.389 -8.357 33.367 1.00 79.69 231 ALA A N 1
ATOM 1784 C CA . ALA A 1 231 ? -34.988 -7.793 32.159 1.00 79.69 231 ALA A CA 1
ATOM 1785 C C . ALA A 1 231 ? -34.542 -6.343 31.921 1.00 79.69 231 ALA A C 1
ATOM 1787 O O . ALA A 1 231 ? -34.172 -5.972 30.810 1.00 79.69 231 ALA A O 1
ATOM 1788 N N . VAL A 1 232 ? -34.517 -5.531 32.983 1.00 79.50 232 VAL A N 1
ATOM 1789 C CA . VAL A 1 232 ? -34.091 -4.129 32.891 1.00 79.50 232 VAL A CA 1
ATOM 1790 C C . VAL A 1 232 ? -32.582 -4.010 32.644 1.00 79.50 232 VAL A C 1
ATOM 1792 O O . VAL A 1 232 ? -32.141 -3.058 31.999 1.00 79.50 232 VAL A O 1
ATOM 1795 N N . LEU A 1 233 ? -31.776 -4.953 33.147 1.00 78.69 233 LEU A N 1
ATOM 1796 C CA . LEU A 1 233 ? -30.332 -4.960 32.911 1.00 78.69 233 LEU A CA 1
ATOM 1797 C C . LEU A 1 233 ? -29.993 -5.271 31.454 1.00 78.69 233 LEU A C 1
ATOM 1799 O O . LEU A 1 233 ? -29.161 -4.572 30.879 1.00 78.69 233 LEU A O 1
ATOM 1803 N N . ASP A 1 234 ? -30.634 -6.288 30.876 1.00 76.19 234 ASP A N 1
ATOM 1804 C CA . ASP A 1 234 ? -30.411 -6.690 29.485 1.00 76.19 234 ASP A CA 1
ATOM 1805 C C . ASP A 1 234 ? -30.803 -5.561 28.523 1.00 76.19 234 ASP A C 1
ATOM 1807 O O . ASP A 1 234 ? -30.067 -5.230 27.590 1.00 76.19 234 ASP A O 1
ATOM 1811 N N . GLU A 1 235 ? -31.926 -4.896 28.795 1.00 81.38 235 GLU A N 1
ATOM 1812 C CA . GLU A 1 235 ? -32.420 -3.792 27.976 1.00 81.38 235 GLU A CA 1
ATOM 1813 C C . GLU A 1 235 ? -31.510 -2.548 28.055 1.00 81.38 235 GLU A C 1
ATOM 1815 O O . GLU A 1 235 ? -31.189 -1.937 27.029 1.00 81.38 235 GLU A O 1
ATOM 1820 N N . GLU A 1 236 ? -31.017 -2.193 29.250 1.00 80.56 236 GLU A N 1
ATOM 1821 C CA . GLU A 1 236 ? -30.063 -1.088 29.419 1.00 80.56 236 GLU A CA 1
ATOM 1822 C C . GLU A 1 236 ? -28.680 -1.430 28.837 1.00 80.56 236 GLU A C 1
ATOM 1824 O O . GLU A 1 236 ? -28.052 -0.559 28.229 1.00 80.56 236 GLU A O 1
ATOM 1829 N N . PHE A 1 237 ? -28.221 -2.685 28.952 1.00 74.69 237 PHE A N 1
ATOM 1830 C CA . PHE A 1 237 ? -26.975 -3.158 28.337 1.00 74.69 237 PHE A CA 1
ATOM 1831 C C . PHE A 1 237 ? -27.010 -2.970 26.820 1.00 74.69 237 PHE A C 1
ATOM 1833 O O . PHE A 1 237 ? -26.136 -2.308 26.255 1.00 74.69 237 PHE A O 1
ATOM 1840 N N . GLU A 1 238 ? -28.052 -3.479 26.163 1.00 75.19 238 GLU A N 1
ATOM 1841 C CA . GLU A 1 238 ? -28.215 -3.385 24.711 1.00 75.19 238 GLU A CA 1
ATOM 1842 C C . GLU A 1 238 ? -28.356 -1.940 24.221 1.00 75.19 238 GLU A C 1
ATOM 1844 O O . GLU A 1 238 ? -27.899 -1.585 23.128 1.00 75.19 238 GLU A O 1
ATOM 1849 N N . ARG A 1 239 ? -28.985 -1.071 25.020 1.00 79.25 239 ARG A N 1
ATOM 1850 C CA . ARG A 1 239 ? -29.105 0.355 24.698 1.00 79.25 239 ARG A CA 1
ATOM 1851 C C . ARG A 1 239 ? -27.751 1.066 24.758 1.00 79.25 239 ARG A C 1
ATOM 1853 O O . ARG A 1 239 ? -27.391 1.766 23.810 1.00 79.25 239 ARG A O 1
ATOM 1860 N N . GLN A 1 240 ? -27.003 0.879 25.845 1.00 74.31 240 GLN A N 1
ATOM 1861 C CA . GLN A 1 240 ? -25.701 1.525 26.059 1.00 74.31 240 GLN A CA 1
ATOM 1862 C C . GLN A 1 240 ? -24.621 0.982 25.122 1.00 74.31 240 GLN A C 1
ATOM 1864 O O . GLN A 1 240 ? -23.792 1.743 24.618 1.00 74.31 240 GLN A O 1
ATOM 1869 N N . PHE A 1 241 ? -24.638 -0.326 24.848 1.00 70.94 241 PHE A N 1
ATOM 1870 C CA . PHE A 1 241 ? -23.713 -0.941 23.906 1.00 70.94 241 PHE A CA 1
ATOM 1871 C C . PHE A 1 241 ? -23.914 -0.361 22.508 1.00 70.94 241 PHE A C 1
ATOM 1873 O O . PHE A 1 241 ? -22.945 0.083 21.895 1.00 70.94 241 PHE A O 1
ATOM 1880 N N . ARG A 1 242 ? -25.162 -0.253 22.029 1.00 70.81 242 ARG A N 1
ATOM 1881 C CA . ARG A 1 242 ? -25.466 0.374 20.733 1.00 70.81 242 ARG A CA 1
ATOM 1882 C C . ARG A 1 242 ? -25.046 1.841 20.657 1.00 70.81 242 ARG A C 1
ATOM 1884 O O . ARG A 1 242 ? -24.528 2.254 19.624 1.00 70.81 242 ARG A O 1
ATOM 1891 N N . SER A 1 243 ? -25.216 2.622 21.725 1.00 70.25 243 SER A N 1
ATOM 1892 C CA . SER A 1 243 ? -24.822 4.038 21.712 1.00 70.25 243 SER A CA 1
ATOM 1893 C C . SER A 1 243 ? -23.301 4.244 21.677 1.00 70.25 243 SER A C 1
ATOM 1895 O O . SER A 1 243 ? -22.845 5.218 21.088 1.00 70.25 243 SER A O 1
ATOM 1897 N N . HIS A 1 244 ? -22.517 3.342 22.282 1.00 65.19 244 HIS A N 1
ATOM 1898 C CA . HIS A 1 244 ? -21.050 3.441 22.361 1.00 65.19 244 HIS A CA 1
ATOM 1899 C C . HIS A 1 244 ? -20.289 2.651 21.282 1.00 65.19 244 HIS A C 1
ATOM 1901 O O . HIS A 1 244 ? -19.078 2.830 21.137 1.00 65.19 244 HIS A O 1
ATOM 1907 N N . SER A 1 245 ? -20.962 1.764 20.543 1.00 59.19 245 SER A N 1
ATOM 1908 C CA . SER A 1 245 ? -20.374 0.977 19.445 1.00 59.19 245 SER A CA 1
ATOM 1909 C C . SER A 1 245 ? -20.738 1.493 18.049 1.00 59.19 245 SER A C 1
ATOM 1911 O O . SER A 1 245 ? -20.170 1.018 17.065 1.00 59.19 245 SER A O 1
ATOM 1913 N N . ALA A 1 246 ? -21.636 2.479 17.942 1.00 54.22 246 ALA A N 1
ATOM 1914 C CA . ALA A 1 246 ? -21.920 3.141 16.677 1.00 54.22 246 ALA A CA 1
ATOM 1915 C C . ALA A 1 246 ? -20.649 3.845 16.155 1.00 54.22 246 ALA A C 1
ATOM 1917 O O . ALA A 1 246 ? -20.053 4.643 16.887 1.00 54.22 246 ALA A O 1
ATOM 1918 N N . PRO A 1 247 ? -20.205 3.569 14.914 1.00 49.03 247 PRO A N 1
ATOM 1919 C CA . PRO A 1 247 ? -19.079 4.287 14.336 1.00 49.03 247 PRO A CA 1
ATOM 1920 C C . PRO A 1 247 ? -19.411 5.785 14.264 1.00 49.03 247 PRO A C 1
ATOM 1922 O O . PRO A 1 247 ? -20.576 6.135 14.048 1.00 49.03 247 PRO A O 1
ATOM 1925 N N . PRO A 1 248 ? -18.423 6.683 14.435 1.00 45.59 248 PRO A N 1
ATOM 1926 C CA . PRO A 1 248 ? -18.654 8.104 14.228 1.00 45.59 248 PRO A CA 1
ATOM 1927 C C . PRO A 1 248 ? -19.174 8.292 12.802 1.00 45.59 248 PRO A C 1
ATOM 1929 O O . PRO A 1 248 ? -18.557 7.806 11.852 1.00 45.59 248 PRO A O 1
ATOM 1932 N N . ASP A 1 249 ? -20.335 8.939 12.676 1.00 42.75 249 ASP A N 1
ATOM 1933 C CA . ASP A 1 249 ? -21.005 9.227 11.409 1.00 42.75 249 ASP A CA 1
ATOM 1934 C C . ASP A 1 249 ? -20.020 9.899 10.443 1.00 42.75 249 ASP A C 1
ATOM 1936 O O . ASP A 1 249 ? -19.724 11.094 10.531 1.00 42.75 249 ASP A O 1
ATOM 1940 N N . SER A 1 250 ? -19.460 9.103 9.533 1.00 43.19 250 SER A N 1
ATOM 1941 C CA . SER A 1 250 ? -18.630 9.586 8.440 1.00 43.19 250 SER A CA 1
ATOM 1942 C C . SER A 1 250 ? -19.551 10.060 7.322 1.00 43.19 250 SER A C 1
ATOM 1944 O O . SER A 1 250 ? -19.710 9.431 6.284 1.00 43.19 250 SER A O 1
ATOM 1946 N N . GLY A 1 251 ? -20.132 11.235 7.552 1.00 44.50 251 GLY A N 1
ATOM 1947 C CA . GLY A 1 251 ? -20.543 12.145 6.497 1.00 44.50 251 GLY A CA 1
ATOM 1948 C C . GLY A 1 251 ? -21.945 11.942 5.928 1.00 44.50 251 GLY A C 1
ATOM 1949 O O . GLY A 1 251 ? -22.145 11.260 4.924 1.00 44.50 251 GLY A O 1
ATOM 1950 N N . ARG A 1 252 ? -22.877 12.784 6.391 1.00 42.38 252 ARG A N 1
ATOM 1951 C CA . ARG A 1 252 ? -23.857 13.404 5.487 1.00 42.38 252 ARG A CA 1
ATOM 1952 C C . ARG A 1 252 ? -24.212 14.840 5.897 1.00 42.38 252 ARG A C 1
ATOM 1954 O O . ARG A 1 252 ? -25.311 15.136 6.348 1.00 42.38 252 ARG A O 1
ATOM 1961 N N . ARG A 1 253 ? -23.283 15.771 5.659 1.00 42.38 253 ARG A N 1
ATOM 1962 C CA . ARG A 1 253 ? -23.589 17.200 5.443 1.00 42.38 253 ARG A CA 1
ATOM 1963 C C . ARG A 1 253 ? -23.005 17.654 4.105 1.00 42.38 253 ARG A C 1
ATOM 1965 O O . ARG A 1 253 ? -22.056 18.424 4.054 1.00 42.38 253 ARG A O 1
ATOM 1972 N N . ALA A 1 254 ? -23.586 17.164 3.012 1.00 41.59 254 ALA A N 1
ATOM 1973 C CA . ALA A 1 254 ? -23.548 17.883 1.744 1.00 41.59 254 ALA A CA 1
ATOM 1974 C C . ALA A 1 254 ? -24.714 18.879 1.772 1.00 41.59 254 ALA A C 1
ATOM 1976 O O . ALA A 1 254 ? -25.881 18.485 1.804 1.00 41.59 254 ALA A O 1
ATOM 1977 N N . GLY A 1 255 ? -24.383 20.165 1.868 1.00 40.72 255 GLY A N 1
ATOM 1978 C CA . GLY A 1 255 ? -25.350 21.250 1.880 1.00 40.72 255 GLY A CA 1
ATOM 1979 C C . GLY A 1 255 ? -26.191 21.256 0.607 1.00 40.72 255 GLY A C 1
ATOM 1980 O O . GLY A 1 255 ? -25.673 21.424 -0.491 1.00 40.72 255 GLY A O 1
ATOM 1981 N N . SER A 1 256 ? -27.502 21.121 0.776 1.00 41.97 256 SER A N 1
ATOM 1982 C CA . SER A 1 256 ? -28.504 21.562 -0.193 1.00 41.97 256 SER A CA 1
ATOM 1983 C C . SER A 1 256 ? -29.294 22.714 0.430 1.00 41.97 256 SER A C 1
ATOM 1985 O O . SER A 1 256 ? -30.449 22.592 0.814 1.00 41.97 256 SER A O 1
ATOM 1987 N N . GLN A 1 257 ? -28.635 23.863 0.571 1.00 44.50 257 GLN A N 1
ATOM 1988 C CA . GLN A 1 257 ? -29.320 25.146 0.706 1.00 44.50 257 GLN A CA 1
ATOM 1989 C C . GLN A 1 257 ? -28.787 26.057 -0.390 1.00 44.50 257 GLN A C 1
ATOM 1991 O O . GLN A 1 257 ? -27.704 26.620 -0.300 1.00 44.50 257 GLN A O 1
ATOM 1996 N N . GLY A 1 258 ? -29.549 26.103 -1.473 1.00 40.84 258 GLY A N 1
ATOM 1997 C CA . GLY A 1 258 ? -29.258 26.884 -2.665 1.00 40.84 258 GLY A CA 1
ATOM 1998 C C . GLY A 1 258 ? -30.408 26.812 -3.663 1.00 40.84 258 GLY A C 1
ATOM 1999 O O . GLY A 1 258 ? -30.175 26.819 -4.864 1.00 40.84 258 GLY A O 1
ATOM 2000 N N . ALA A 1 259 ? -31.650 26.690 -3.182 1.00 40.03 259 ALA A N 1
ATOM 2001 C CA . ALA A 1 259 ? -32.827 26.913 -4.009 1.00 40.03 259 ALA A CA 1
ATOM 2002 C C . ALA A 1 259 ? -33.105 28.420 -4.020 1.00 40.03 259 ALA A C 1
ATOM 2004 O O . ALA A 1 259 ? -33.850 28.950 -3.198 1.00 40.03 259 ALA A O 1
ATOM 2005 N N . ALA A 1 260 ? -32.447 29.111 -4.948 1.00 45.94 260 ALA A N 1
ATOM 2006 C CA . ALA A 1 260 ? -32.871 30.424 -5.394 1.00 45.94 260 ALA A CA 1
ATOM 2007 C C . ALA A 1 260 ? -34.261 30.283 -6.036 1.00 45.94 260 ALA A C 1
ATOM 2009 O O . ALA A 1 260 ? -34.386 29.826 -7.168 1.00 45.94 260 ALA A O 1
ATOM 2010 N N . SER A 1 261 ? -35.308 30.663 -5.305 1.00 42.19 261 SER A N 1
ATOM 2011 C CA . SER A 1 261 ? -36.616 30.965 -5.882 1.00 42.19 261 SER A CA 1
ATOM 2012 C C . SER A 1 261 ? -36.816 32.469 -5.810 1.00 42.1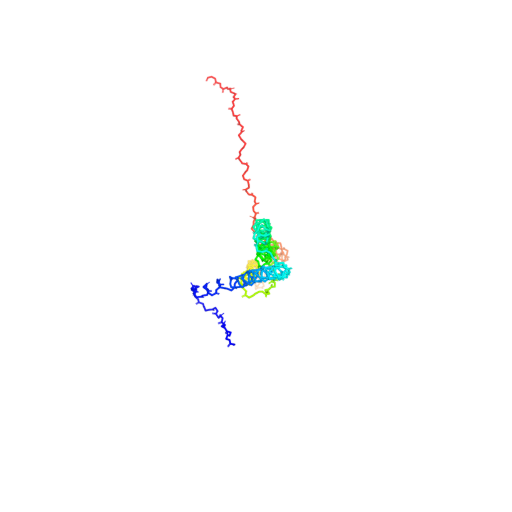9 261 SER A C 1
ATOM 2014 O O . SER A 1 261 ? -37.147 33.031 -4.768 1.00 42.19 261 SER A O 1
ATOM 2016 N N . PHE A 1 262 ? -36.558 33.094 -6.952 1.00 42.75 262 PHE A N 1
ATOM 2017 C CA . PHE A 1 262 ? -36.875 34.469 -7.297 1.00 42.75 262 PHE A CA 1
ATOM 2018 C C . PHE A 1 262 ? -38.274 34.872 -6.804 1.00 42.75 262 PHE A C 1
ATOM 2020 O O . PHE A 1 262 ? -39.280 34.284 -7.200 1.00 42.75 262 PHE A O 1
ATOM 2027 N N . GLY A 1 263 ? -38.332 35.915 -5.978 1.00 43.62 263 GLY A N 1
ATOM 2028 C CA . GLY A 1 263 ? -39.535 36.706 -5.770 1.00 43.62 263 GLY A CA 1
ATOM 2029 C C . GLY A 1 263 ? -39.615 37.799 -6.834 1.00 43.62 263 GLY A C 1
ATOM 2030 O O . GLY A 1 263 ? -38.745 38.661 -6.906 1.00 43.62 263 GLY A O 1
ATOM 2031 N N . SER A 1 264 ? -40.665 37.779 -7.650 1.00 44.69 264 SER A N 1
ATOM 2032 C CA . SER A 1 264 ? -41.118 38.937 -8.424 1.00 44.69 264 SER A CA 1
ATOM 2033 C C . SER A 1 264 ? -42.617 38.799 -8.658 1.00 44.69 264 SER A C 1
ATOM 2035 O O . SER A 1 264 ? -43.052 37.876 -9.343 1.00 44.69 264 SER A O 1
ATOM 2037 N N . GLY A 1 265 ? -43.418 39.690 -8.062 1.00 38.00 265 GLY A N 1
ATOM 2038 C CA . GLY A 1 265 ? -44.848 39.747 -8.371 1.00 38.00 265 GLY A CA 1
ATOM 2039 C C . GLY A 1 265 ? -45.786 40.307 -7.302 1.00 38.00 265 GLY A C 1
ATOM 2040 O O . GLY A 1 265 ? -46.667 39.594 -6.846 1.00 38.00 265 GLY A O 1
ATOM 2041 N N . ARG A 1 266 ? -45.666 41.611 -7.019 1.00 45.91 266 ARG A N 1
ATOM 2042 C CA . ARG A 1 266 ? -46.798 42.564 -6.976 1.00 45.91 266 ARG A CA 1
ATOM 2043 C C . ARG A 1 266 ? -47.937 42.328 -5.959 1.00 45.91 266 ARG A C 1
ATOM 2045 O O . ARG A 1 266 ? -48.853 41.551 -6.213 1.00 45.91 266 ARG A O 1
ATOM 2052 N N . ARG A 1 267 ? -47.956 43.163 -4.908 1.00 43.75 267 ARG A N 1
ATOM 2053 C CA . ARG A 1 267 ? -49.119 43.728 -4.166 1.00 43.75 267 ARG A CA 1
ATOM 2054 C C . ARG A 1 267 ? -48.532 44.526 -2.973 1.00 43.75 267 ARG A C 1
ATOM 2056 O O . ARG A 1 267 ? -47.612 44.006 -2.366 1.00 43.75 267 ARG A O 1
ATOM 2063 N N . ILE A 1 268 ? -48.907 45.743 -2.568 1.00 46.25 268 ILE A N 1
ATOM 2064 C CA . ILE A 1 268 ? -50.128 46.567 -2.641 1.00 46.25 268 ILE A CA 1
ATOM 2065 C C . ILE A 1 268 ? -49.693 48.024 -2.329 1.00 46.25 268 ILE A C 1
ATOM 2067 O O . ILE A 1 268 ? -48.805 48.166 -1.497 1.00 46.25 268 ILE A O 1
ATOM 2071 N N . ALA A 1 269 ? -50.368 49.016 -2.933 1.00 48.22 269 ALA A N 1
ATOM 2072 C CA . ALA A 1 269 ? -50.461 50.443 -2.549 1.00 48.22 269 ALA A CA 1
ATOM 2073 C C . ALA A 1 269 ? -49.163 51.264 -2.418 1.00 48.22 269 ALA A C 1
ATOM 2075 O O . ALA A 1 269 ? -48.370 51.029 -1.485 1.00 48.22 269 ALA A O 1
#

Radius of gyration: 45.45 Å; chains: 1; bounding box: 100×61×134 Å

Sequence (269 aa):
MATSNCHAEEKGAWNSACIVTLDVKLKTSLFLATALAALVILGFSEWLSYRQMSGFLREHTAIMEAEMNHAALVANLRQGRETLFIRLAWVHVLHAVATVVALVVVLNWLCNRVVLSPIEDLLRHINYMGHGTWTAAIPVHRKDEIGQLTQAFNELGGKLSMTVQQFAAASKLSALALIGHALARRVLTIRDQLRGAELLLVKAREHRAAVPEETLVRLAVAIKALEEIPAVLDEEFERQFRSHSAPPDSGRRAGSQGAASFGSGRRIA

Secondary structure (DSSP, 8-state):
---------SSS---HHHHHHHTHHHHHHHHHHHHHHHHHHHHHHHHHHHHHHHHHHHHHHHHHTS---HHHHHHHHHHHHHHHHHHHHHHHHHHHHHHHHHHHHHHHHHHIIIIIHHHHHHHHHHHHHHTT---SPPP---SSHHHHHHHHHHHHHHHHHHHHHHHHHHHHHHHHHHHHHHHHHHHHHHHHHHHHHHHHHHHHHHTTPPPPHHHHHHHHHHHHHHHHHHHHHHHHHHHHHHHHHSPP---------------------